Protein AF-A0A4Y8VQB9-F1 (afdb_monomer)

Mean predicted aligned error: 9.26 Å

Radius of gyration: 19.06 Å; Cα contacts (8 Å, |Δi|>4): 195; chains: 1; bounding box: 45×34×72 Å

Organism: NCBI:txid2518605

Sequence (226 aa):
MQDNNTNGYMMPNLVNKKLQKEVLPAREFTLSEMLSKFTPEEALKIAYLPIVLTQAAFRFATAVANECAQRQLDYKKPVREIRAHTKEYIRNIIGGDKADLINSLESQVCAFLGKAGNDVQTLYFCINTELKKEYPYLKEYNLLTNIYICQALCTYVREKEMHYDQLIRMRLSAPYHSTVNKDALAVCKALQEIAGNYKISIHTRIINTAVKVIGIKIDNMNFNCD

Solvent-accessible surface area (backbone atoms only — not comparable to full-atom values): 13036 Å² total; per-residue (Å²): 137,83,86,83,83,79,80,77,82,76,77,44,72,92,76,85,87,88,85,90,71,100,60,78,77,56,58,87,73,54,71,68,62,48,56,74,71,32,56,70,68,55,50,47,48,67,65,47,47,54,53,45,50,46,53,52,20,43,52,31,47,50,48,39,37,48,51,37,58,75,71,65,48,97,46,67,66,39,37,48,47,35,58,49,26,61,53,46,44,52,28,56,57,60,64,44,94,53,65,69,62,52,53,52,50,50,50,51,30,50,53,46,48,66,76,35,40,70,42,52,50,46,36,44,52,49,48,39,50,53,47,45,69,78,44,70,86,64,85,59,54,68,55,50,30,30,43,51,50,22,46,45,42,46,51,49,39,51,54,49,47,53,50,48,24,51,52,48,23,66,70,65,73,44,61,48,65,74,77,81,60,64,36,63,50,49,32,49,49,27,43,48,64,72,41,59,87,71,77,76,78,63,79,40,73,66,44,46,48,33,53,47,53,42,49,52,59,52,75,68,53,82,82,79,84,126

Structure (mmCIF, N/CA/C/O backbone):
data_AF-A0A4Y8VQB9-F1
#
_entry.id   AF-A0A4Y8VQB9-F1
#
loop_
_atom_site.group_PDB
_atom_site.id
_atom_site.type_symbol
_atom_site.label_atom_id
_atom_site.label_alt_id
_atom_site.label_comp_id
_atom_site.label_asym_id
_atom_site.label_entity_id
_atom_site.label_seq_id
_atom_site.pdbx_PDB_ins_code
_atom_site.Cartn_x
_atom_site.Cartn_y
_atom_site.Cartn_z
_atom_site.occupancy
_atom_site.B_iso_or_equiv
_atom_site.auth_seq_id
_atom_site.auth_comp_id
_atom_site.auth_asym_id
_atom_site.auth_atom_id
_atom_site.pdbx_PDB_model_num
ATOM 1 N N . MET A 1 1 ? 5.588 6.938 -50.224 1.00 38.62 1 MET A N 1
ATOM 2 C CA . MET A 1 1 ? 6.673 6.822 -49.228 1.00 38.62 1 MET A CA 1
ATOM 3 C C . MET A 1 1 ? 6.025 7.071 -47.881 1.00 38.62 1 MET A C 1
ATOM 5 O O . MET A 1 1 ? 5.599 8.190 -47.642 1.00 38.62 1 MET A O 1
ATOM 9 N N . GLN A 1 2 ? 5.778 5.997 -47.131 1.00 29.53 2 GLN A N 1
ATOM 10 C CA . GLN A 1 2 ? 5.010 6.006 -45.883 1.00 29.53 2 GLN A CA 1
ATOM 11 C C . GLN A 1 2 ? 5.908 6.329 -44.684 1.00 29.53 2 GLN A C 1
ATOM 13 O O . GLN A 1 2 ? 6.988 5.759 -44.557 1.00 29.53 2 GLN A O 1
ATOM 18 N N . ASP A 1 3 ? 5.419 7.279 -43.886 1.00 33.28 3 ASP A N 1
ATOM 19 C CA . ASP A 1 3 ? 5.359 7.363 -42.422 1.00 33.28 3 ASP A CA 1
ATOM 20 C C . ASP A 1 3 ? 6.476 6.752 -41.565 1.00 33.28 3 ASP A C 1
ATOM 22 O O . ASP A 1 3 ? 6.716 5.551 -41.571 1.00 33.28 3 ASP A O 1
ATOM 26 N N . ASN A 1 4 ? 7.040 7.589 -40.686 1.00 30.56 4 ASN A N 1
ATOM 27 C CA . ASN A 1 4 ? 7.443 7.179 -39.339 1.00 30.56 4 ASN A CA 1
ATOM 28 C C . ASN A 1 4 ? 7.336 8.379 -38.391 1.00 30.56 4 ASN A C 1
ATOM 30 O O . ASN A 1 4 ? 8.282 9.136 -38.180 1.00 30.56 4 ASN A O 1
ATOM 34 N N . ASN A 1 5 ? 6.132 8.555 -37.846 1.00 33.12 5 ASN A N 1
ATOM 35 C CA . ASN A 1 5 ? 5.839 9.483 -36.765 1.00 33.12 5 ASN A CA 1
ATOM 36 C C . ASN A 1 5 ? 5.983 8.724 -35.435 1.00 33.12 5 ASN A C 1
ATOM 38 O O . ASN A 1 5 ? 5.018 8.169 -34.911 1.00 33.12 5 ASN A O 1
ATOM 42 N N . THR A 1 6 ? 7.209 8.625 -34.920 1.00 30.83 6 THR A N 1
ATOM 43 C CA . THR A 1 6 ? 7.485 7.984 -33.629 1.00 30.83 6 THR A CA 1
ATOM 44 C C . THR A 1 6 ? 7.174 8.976 -32.509 1.00 30.83 6 THR A C 1
ATOM 46 O O . THR A 1 6 ? 8.050 9.707 -32.048 1.00 30.83 6 THR A O 1
ATOM 49 N N . ASN A 1 7 ? 5.912 9.019 -32.074 1.00 32.19 7 ASN A N 1
ATOM 50 C CA . ASN A 1 7 ? 5.523 9.684 -30.831 1.00 32.19 7 ASN A CA 1
ATOM 51 C C . ASN A 1 7 ? 6.218 8.977 -29.657 1.00 32.19 7 ASN A C 1
ATOM 53 O O . ASN A 1 7 ? 5.793 7.923 -29.189 1.00 32.19 7 ASN A O 1
ATOM 57 N N . GLY A 1 8 ? 7.343 9.546 -29.224 1.00 27.42 8 GLY A N 1
ATOM 58 C CA . GLY A 1 8 ? 8.118 9.074 -28.088 1.00 27.42 8 GLY A CA 1
ATOM 59 C C . GLY A 1 8 ? 7.353 9.279 -26.785 1.00 27.42 8 GLY A C 1
ATOM 60 O O . GLY A 1 8 ? 7.276 10.391 -26.266 1.00 27.42 8 GLY A O 1
ATOM 61 N N . TYR A 1 9 ? 6.829 8.192 -26.227 1.00 28.83 9 TYR A N 1
ATOM 62 C CA . TYR A 1 9 ? 6.376 8.157 -24.843 1.00 28.83 9 TYR A CA 1
ATOM 63 C C . TYR A 1 9 ? 7.602 8.281 -23.926 1.00 28.83 9 TYR A C 1
ATOM 65 O O . TYR A 1 9 ? 8.328 7.317 -23.687 1.00 28.83 9 TYR A O 1
ATOM 73 N N . MET A 1 10 ? 7.868 9.492 -23.431 1.00 25.14 10 MET A N 1
ATOM 74 C CA . MET A 1 10 ? 8.821 9.701 -22.342 1.00 25.14 10 MET A CA 1
ATOM 75 C C . MET A 1 10 ? 8.235 9.135 -21.050 1.00 25.14 10 MET A C 1
ATOM 77 O O . MET A 1 10 ? 7.236 9.653 -20.540 1.00 25.14 10 MET A O 1
ATOM 81 N N . MET A 1 11 ? 8.883 8.101 -20.509 1.00 31.97 11 MET A N 1
ATOM 82 C CA . MET A 1 11 ? 8.610 7.656 -19.150 1.00 31.97 11 MET A CA 1
ATOM 83 C C . MET A 1 11 ? 9.069 8.743 -18.161 1.00 31.97 11 MET A C 1
ATOM 85 O O . MET A 1 11 ? 10.147 9.317 -18.326 1.00 31.97 11 MET A O 1
ATOM 89 N N . PRO A 1 12 ? 8.252 9.063 -17.157 1.00 28.97 12 PRO A N 1
ATOM 90 C CA . PRO A 1 12 ? 8.522 10.115 -16.184 1.00 28.97 12 PRO A CA 1
ATOM 91 C C . PRO A 1 12 ? 9.823 9.900 -15.393 1.00 28.97 12 PRO A C 1
ATOM 93 O O . PRO A 1 12 ? 10.136 8.806 -14.928 1.00 28.97 12 PRO A O 1
ATOM 96 N N . ASN A 1 13 ? 10.585 10.991 -15.268 1.00 33.31 13 ASN A N 1
ATOM 97 C CA . ASN A 1 13 ? 11.901 11.065 -14.635 1.00 33.31 13 ASN A CA 1
ATOM 98 C C . ASN A 1 13 ? 11.872 10.629 -13.159 1.00 33.31 13 ASN A C 1
ATOM 100 O O . ASN A 1 13 ? 11.468 11.396 -12.286 1.00 33.31 13 ASN A O 1
ATOM 104 N N . LEU A 1 14 ? 12.417 9.450 -12.860 1.00 34.03 14 LEU A N 1
ATOM 105 C CA . LEU A 1 14 ? 12.731 9.006 -11.498 1.00 34.03 14 LEU A CA 1
ATOM 106 C C . LEU A 1 14 ? 14.145 9.459 -11.090 1.00 34.03 14 LEU A C 1
ATOM 108 O O . LEU A 1 14 ? 15.028 8.635 -10.876 1.00 34.03 14 LEU A O 1
ATOM 112 N N . VAL A 1 15 ? 14.381 10.771 -10.965 1.00 30.83 15 VAL A N 1
ATOM 113 C CA . VAL A 1 15 ? 15.632 11.303 -10.384 1.00 30.83 15 VAL A CA 1
ATOM 114 C C . VAL A 1 15 ? 15.341 12.486 -9.456 1.00 30.83 15 VAL A C 1
ATOM 116 O O . VAL A 1 15 ? 14.999 13.565 -9.930 1.00 30.83 15 VAL A O 1
ATOM 119 N N . ASN A 1 16 ? 15.571 12.330 -8.139 1.00 34.44 16 ASN A N 1
ATOM 120 C CA . ASN A 1 16 ? 16.514 13.209 -7.421 1.00 34.44 16 ASN A CA 1
ATOM 121 C C . ASN A 1 16 ? 16.825 12.841 -5.948 1.00 34.44 16 ASN A C 1
ATOM 123 O O . ASN A 1 16 ? 15.985 12.889 -5.052 1.00 34.44 16 ASN A O 1
ATOM 127 N N . LYS A 1 17 ? 18.131 12.604 -5.753 1.00 31.91 17 LYS A N 1
ATOM 128 C CA . LYS A 1 17 ? 19.076 13.094 -4.726 1.00 31.91 17 LYS A CA 1
ATOM 129 C C . LYS A 1 17 ? 18.827 12.930 -3.208 1.00 31.91 17 LYS A C 1
ATOM 131 O O . LYS A 1 17 ? 17.940 13.525 -2.604 1.00 31.91 17 LYS A O 1
ATOM 136 N N . LYS A 1 18 ? 19.874 12.320 -2.621 1.00 32.62 18 LYS A N 1
ATOM 137 C CA . LYS A 1 18 ? 20.449 12.415 -1.261 1.00 32.62 18 LYS A CA 1
ATOM 138 C C . LYS A 1 18 ? 19.780 11.603 -0.145 1.00 32.62 18 LYS A C 1
ATOM 140 O O . LYS A 1 18 ? 18.802 12.039 0.449 1.00 32.62 18 LYS A O 1
ATOM 145 N N . LEU A 1 19 ? 20.433 10.491 0.213 1.00 31.97 19 LEU A N 1
ATOM 146 C CA . LEU A 1 19 ? 21.053 10.272 1.532 1.00 31.97 19 LEU A CA 1
ATOM 147 C C . LEU A 1 19 ? 22.067 9.113 1.434 1.00 31.97 19 LEU A C 1
ATOM 149 O O . LEU A 1 19 ? 21.747 8.032 0.950 1.00 31.97 19 LEU A O 1
ATOM 153 N N . GLN A 1 20 ? 23.308 9.397 1.830 1.00 31.83 20 GLN A N 1
ATOM 154 C CA . GLN A 1 20 ? 24.486 8.533 1.729 1.00 31.83 20 GLN A CA 1
ATOM 155 C C . GLN A 1 20 ? 24.556 7.510 2.876 1.00 31.83 20 GLN A C 1
ATOM 157 O O . GLN A 1 20 ? 24.525 7.884 4.046 1.00 31.83 20 GLN A O 1
ATOM 162 N N . LYS A 1 21 ? 24.766 6.243 2.517 1.00 32.38 21 LYS A N 1
ATOM 163 C CA . LYS A 1 21 ? 25.781 5.332 3.078 1.00 32.38 21 LYS A CA 1
ATOM 164 C C . LYS A 1 21 ? 26.359 4.578 1.877 1.00 32.38 21 LYS A C 1
ATOM 166 O O . LYS A 1 21 ? 25.600 4.318 0.949 1.00 32.38 21 LYS A O 1
ATOM 171 N N . GLU A 1 22 ? 27.667 4.328 1.857 1.00 34.75 22 GLU A N 1
ATOM 172 C CA . GLU A 1 22 ? 28.459 3.836 0.712 1.00 34.75 22 GLU A CA 1
ATOM 173 C C . GLU A 1 22 ? 27.941 2.515 0.109 1.00 34.75 22 GLU A C 1
ATOM 175 O O . GLU A 1 22 ? 28.461 1.428 0.338 1.00 34.75 22 GLU A O 1
ATOM 180 N N . VAL A 1 23 ? 26.891 2.622 -0.694 1.00 42.25 23 VAL A N 1
ATOM 181 C CA . VAL A 1 23 ? 26.468 1.646 -1.690 1.00 42.25 23 VAL A CA 1
ATOM 182 C C . VAL A 1 23 ? 26.984 2.210 -3.005 1.00 42.25 23 VAL A C 1
ATOM 184 O O . VAL A 1 23 ? 26.738 3.385 -3.290 1.00 42.25 23 VAL A O 1
ATOM 187 N N . LEU A 1 24 ? 27.733 1.415 -3.777 1.00 41.00 24 LEU A N 1
ATOM 188 C CA . LEU A 1 24 ? 28.134 1.774 -5.143 1.00 41.00 24 LEU A CA 1
ATOM 189 C C . LEU A 1 24 ? 26.946 2.453 -5.846 1.00 41.00 24 LEU A C 1
ATOM 191 O O . LEU A 1 24 ? 25.841 1.903 -5.770 1.00 41.00 24 LEU A O 1
ATOM 195 N N . PRO A 1 25 ? 27.122 3.643 -6.455 1.00 47.31 25 PRO A N 1
ATOM 196 C CA . PRO A 1 25 ? 26.000 4.392 -7.001 1.00 47.31 25 PRO A CA 1
ATOM 197 C C . PRO A 1 25 ? 25.249 3.493 -7.981 1.00 47.31 25 PRO A C 1
ATOM 199 O O . PRO A 1 25 ? 25.851 2.945 -8.907 1.00 47.31 25 PRO A O 1
ATOM 202 N N . ALA A 1 26 ? 23.957 3.277 -7.718 1.00 57.16 26 ALA A N 1
ATOM 203 C CA . ALA A 1 26 ? 23.106 2.489 -8.597 1.00 57.16 26 ALA A CA 1
ATOM 204 C C . ALA A 1 26 ? 23.217 3.073 -10.009 1.00 57.16 26 ALA A C 1
ATOM 206 O O . ALA A 1 26 ? 23.067 4.283 -10.193 1.00 57.16 26 ALA A O 1
ATOM 207 N N . ARG A 1 27 ? 23.539 2.225 -10.988 1.00 62.09 27 ARG A N 1
ATOM 208 C CA . ARG A 1 27 ? 23.644 2.657 -12.378 1.00 62.09 27 ARG A CA 1
ATOM 209 C C . ARG A 1 27 ? 22.240 2.944 -12.898 1.00 62.09 27 ARG A C 1
ATOM 211 O O . ARG A 1 27 ? 21.340 2.118 -12.750 1.00 62.09 27 ARG A O 1
ATOM 218 N N . GLU A 1 28 ? 22.067 4.113 -13.499 1.00 60.28 28 GLU A N 1
ATOM 219 C CA . GLU A 1 28 ? 20.874 4.423 -14.279 1.00 60.28 28 GLU A CA 1
ATOM 220 C C . GLU A 1 28 ? 20.931 3.641 -15.595 1.00 60.28 28 GLU A C 1
ATOM 222 O O . GLU A 1 28 ? 21.982 3.577 -16.240 1.00 60.28 28 GLU A O 1
ATOM 227 N N . PHE A 1 29 ? 19.813 3.024 -15.974 1.00 62.75 29 PHE A N 1
ATOM 228 C CA . PHE A 1 29 ? 19.687 2.291 -17.229 1.00 62.75 29 PHE A CA 1
ATOM 229 C C . PHE A 1 29 ? 18.663 2.974 -18.118 1.00 62.75 29 PHE A C 1
ATOM 231 O O . PHE A 1 29 ? 17.574 3.342 -17.679 1.00 62.75 29 PHE A O 1
ATOM 238 N N . THR A 1 30 ? 19.014 3.120 -19.386 1.00 62.53 30 THR A N 1
ATOM 239 C CA . THR A 1 30 ? 18.094 3.576 -20.420 1.00 62.53 30 THR A CA 1
ATOM 240 C C . THR A 1 30 ? 17.051 2.499 -20.725 1.00 62.53 30 THR A C 1
ATOM 242 O O . THR A 1 30 ? 17.290 1.301 -20.551 1.00 62.53 30 THR A O 1
ATOM 245 N N . LEU A 1 31 ? 15.895 2.911 -21.256 1.00 56.81 31 LEU A N 1
ATOM 246 C CA . LEU A 1 31 ? 14.867 1.979 -21.735 1.00 56.81 31 LEU A CA 1
ATOM 247 C C . LEU A 1 31 ? 15.433 1.000 -22.779 1.00 56.81 31 LEU A C 1
ATOM 249 O O . LEU A 1 31 ? 15.090 -0.175 -22.761 1.00 56.81 31 LEU A O 1
ATOM 253 N N . SER A 1 32 ? 16.344 1.463 -23.640 1.00 59.75 32 SER A N 1
ATOM 254 C CA . SER A 1 32 ? 17.030 0.624 -24.632 1.00 59.75 32 SER A CA 1
ATOM 255 C C . SER A 1 32 ? 17.881 -0.473 -23.977 1.00 59.75 32 SER A C 1
ATOM 257 O O . SER A 1 32 ? 17.802 -1.639 -24.361 1.00 59.75 32 SER A O 1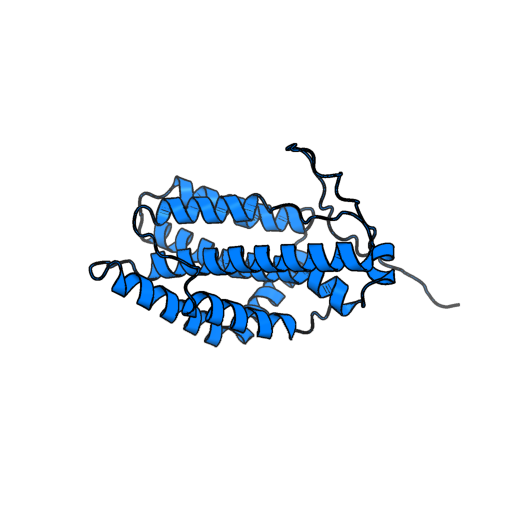
ATOM 259 N N . GLU A 1 33 ? 18.637 -0.139 -22.926 1.00 68.06 33 GLU A N 1
ATOM 260 C CA . GLU A 1 33 ? 19.421 -1.124 -22.170 1.00 68.06 33 GLU A CA 1
ATOM 261 C C . GLU A 1 33 ? 18.518 -2.143 -21.464 1.00 68.06 33 GLU A C 1
ATOM 263 O O . GLU A 1 33 ? 18.811 -3.339 -21.506 1.00 68.06 33 GLU A O 1
ATOM 268 N N . MET A 1 34 ? 17.393 -1.707 -20.887 1.00 68.88 34 MET A N 1
ATOM 269 C CA . MET A 1 34 ? 16.413 -2.627 -20.301 1.00 68.88 34 MET A CA 1
ATOM 270 C C . MET A 1 34 ? 15.783 -3.538 -21.362 1.00 68.88 34 MET A C 1
ATOM 272 O O . MET A 1 34 ? 15.814 -4.756 -21.210 1.00 68.88 34 MET A O 1
ATOM 276 N N . LEU A 1 35 ? 15.285 -2.989 -22.470 1.00 68.50 35 LEU A N 1
ATOM 277 C CA . LEU A 1 35 ? 14.661 -3.765 -23.549 1.00 68.50 35 LEU A CA 1
ATOM 278 C C . LEU A 1 35 ? 15.643 -4.708 -24.262 1.00 68.50 35 LEU A C 1
ATOM 280 O O . LEU A 1 35 ? 15.226 -5.705 -24.842 1.00 68.50 35 LEU A O 1
ATOM 284 N N . SER A 1 36 ? 16.953 -4.454 -24.183 1.00 77.75 36 SER A N 1
ATOM 285 C CA . SER A 1 36 ? 17.970 -5.379 -24.702 1.00 77.75 36 SER A CA 1
ATOM 286 C C . SER A 1 36 ? 18.160 -6.644 -23.845 1.00 77.75 36 SER A C 1
ATOM 288 O O . SER A 1 36 ? 18.813 -7.594 -24.281 1.00 77.75 36 SER A O 1
ATOM 290 N N . LYS A 1 37 ? 17.627 -6.665 -22.613 1.00 80.75 37 LYS A N 1
ATOM 291 C CA . LYS A 1 37 ? 17.843 -7.729 -21.605 1.00 80.75 37 LYS A CA 1
ATOM 292 C C . LYS A 1 37 ? 16.553 -8.253 -20.965 1.00 80.75 37 LYS A C 1
ATOM 294 O O . LYS A 1 37 ? 16.579 -9.255 -20.243 1.00 80.75 37 LYS A O 1
ATOM 299 N N . PHE A 1 38 ? 15.436 -7.596 -21.237 1.00 80.31 38 PHE A N 1
ATOM 300 C CA . PHE A 1 38 ? 14.103 -7.944 -20.774 1.00 80.31 38 PHE A CA 1
ATOM 301 C C . PHE A 1 38 ? 13.155 -7.982 -21.962 1.00 80.31 38 PHE A C 1
ATOM 303 O O . PHE A 1 38 ? 13.263 -7.169 -22.878 1.00 80.31 38 PHE A O 1
ATOM 310 N N . THR A 1 39 ? 12.203 -8.909 -21.931 1.00 81.94 39 THR A N 1
ATOM 311 C CA . THR A 1 39 ? 11.082 -8.841 -22.871 1.00 81.94 39 THR A CA 1
ATOM 312 C C . THR A 1 39 ? 10.266 -7.567 -22.606 1.00 81.94 39 THR A C 1
ATOM 314 O O . THR A 1 39 ? 10.258 -7.076 -21.471 1.00 81.94 39 THR A O 1
ATOM 317 N N . PRO A 1 40 ? 9.550 -7.025 -23.609 1.00 72.94 40 PRO A N 1
ATOM 318 C CA . PRO A 1 40 ? 8.670 -5.877 -23.396 1.00 72.94 40 PRO A CA 1
ATOM 319 C C . PRO A 1 40 ? 7.680 -6.097 -22.245 1.00 72.94 40 PRO A C 1
ATOM 321 O O . PRO A 1 40 ? 7.486 -5.209 -21.422 1.00 72.94 40 PRO A O 1
ATOM 324 N N . GLU A 1 41 ? 7.124 -7.304 -22.127 1.00 77.38 41 GLU A N 1
ATOM 325 C CA . GLU A 1 41 ? 6.207 -7.670 -21.046 1.00 77.38 41 GLU A CA 1
ATOM 326 C C . GLU A 1 41 ? 6.874 -7.612 -19.660 1.00 77.38 41 GLU A C 1
ATOM 328 O O . GLU A 1 41 ? 6.316 -7.046 -18.721 1.00 77.38 41 GLU A O 1
ATOM 333 N N . GLU A 1 42 ? 8.085 -8.158 -19.515 1.00 79.06 42 GLU A N 1
ATOM 334 C CA . GLU A 1 42 ? 8.834 -8.095 -18.254 1.00 79.06 42 GLU A CA 1
ATOM 335 C C . GLU A 1 42 ? 9.199 -6.655 -17.884 1.00 79.06 42 GLU A C 1
ATOM 337 O O . GLU A 1 42 ? 9.049 -6.266 -16.727 1.00 79.06 42 GLU A O 1
ATOM 342 N N . ALA A 1 43 ? 9.649 -5.857 -18.856 1.00 75.06 43 ALA A N 1
ATOM 343 C CA . ALA A 1 43 ? 9.986 -4.454 -18.640 1.00 75.06 43 ALA A CA 1
ATOM 344 C C . ALA A 1 43 ? 8.759 -3.647 -18.187 1.00 75.06 43 ALA A C 1
ATOM 346 O O . ALA A 1 43 ? 8.852 -2.861 -17.242 1.00 75.06 43 ALA A O 1
ATOM 347 N N . LEU A 1 44 ? 7.595 -3.894 -18.800 1.00 73.69 44 LEU A N 1
ATOM 348 C CA . LEU A 1 44 ? 6.329 -3.293 -18.389 1.00 73.69 44 LEU A CA 1
ATOM 349 C C . LEU A 1 44 ? 5.948 -3.703 -16.965 1.00 73.69 44 LEU A C 1
ATOM 351 O O . LEU A 1 44 ? 5.619 -2.836 -16.162 1.00 73.69 44 LEU A O 1
ATOM 355 N N . LYS A 1 45 ? 6.045 -4.989 -16.605 1.00 77.62 45 LYS A N 1
ATOM 356 C CA . LYS A 1 45 ? 5.761 -5.440 -15.231 1.00 77.62 45 LYS A CA 1
ATOM 357 C C . LYS A 1 45 ? 6.701 -4.782 -14.219 1.00 77.62 45 LYS A C 1
ATOM 359 O O . LYS A 1 45 ? 6.240 -4.279 -13.202 1.00 77.62 45 LYS A O 1
ATOM 364 N N . ILE A 1 46 ? 7.998 -4.709 -14.507 1.00 78.00 46 ILE A N 1
ATOM 365 C CA . ILE A 1 46 ? 8.974 -4.055 -13.622 1.00 78.00 46 ILE A CA 1
ATOM 366 C C . ILE A 1 46 ? 8.612 -2.580 -13.381 1.00 78.00 46 ILE A C 1
ATOM 368 O O . ILE A 1 46 ? 8.706 -2.109 -12.249 1.00 78.00 46 ILE A O 1
ATOM 372 N N . ALA A 1 47 ? 8.176 -1.863 -14.420 1.00 76.12 47 ALA A N 1
ATOM 373 C CA . ALA A 1 47 ? 7.862 -0.439 -14.329 1.00 76.12 47 ALA A CA 1
ATOM 374 C C . ALA A 1 47 ? 6.475 -0.153 -13.724 1.00 76.12 47 ALA A C 1
ATOM 376 O O . ALA A 1 47 ? 6.344 0.699 -12.849 1.00 76.12 47 ALA A O 1
ATOM 377 N N . TYR A 1 48 ? 5.434 -0.850 -14.182 1.00 76.75 48 TYR A N 1
ATOM 378 C CA . TYR A 1 48 ? 4.039 -0.493 -13.910 1.00 76.75 48 TYR A CA 1
ATOM 379 C C . TYR A 1 48 ? 3.435 -1.208 -12.704 1.00 76.75 48 TYR A C 1
ATOM 381 O O . TYR A 1 48 ? 2.579 -0.638 -12.023 1.00 76.75 48 TYR A O 1
ATOM 389 N N . LEU A 1 49 ? 3.876 -2.431 -12.396 1.00 79.94 49 LEU A N 1
ATOM 390 C CA . LEU A 1 49 ? 3.285 -3.221 -11.315 1.00 79.94 49 LEU A CA 1
ATOM 391 C C . LEU A 1 49 ? 3.369 -2.540 -9.949 1.00 79.94 49 LEU A C 1
ATOM 393 O O . LEU A 1 49 ? 2.338 -2.460 -9.271 1.00 79.94 49 LEU A O 1
ATOM 397 N N . PRO A 1 50 ? 4.544 -2.013 -9.538 1.00 85.31 50 PRO A N 1
ATOM 398 C CA . PRO A 1 50 ? 4.668 -1.312 -8.265 1.00 85.31 50 PRO A CA 1
ATOM 399 C C . PRO A 1 50 ? 3.740 -0.096 -8.189 1.00 85.31 50 PRO A C 1
ATOM 401 O O . PRO A 1 50 ? 3.177 0.183 -7.129 1.00 85.31 50 PRO A O 1
ATOM 404 N N . ILE A 1 51 ? 3.521 0.587 -9.317 1.00 86.31 51 ILE A N 1
ATOM 405 C CA . ILE A 1 51 ? 2.690 1.792 -9.401 1.00 86.31 51 ILE A CA 1
ATOM 406 C C . ILE A 1 51 ? 1.221 1.444 -9.157 1.00 86.31 51 ILE A C 1
ATOM 408 O O . ILE A 1 51 ? 0.584 2.018 -8.271 1.00 86.31 51 ILE A O 1
ATOM 412 N N . VAL A 1 52 ? 0.694 0.470 -9.905 1.00 85.25 52 VAL A N 1
ATOM 413 C CA . VAL A 1 52 ? -0.708 0.036 -9.800 1.00 85.25 52 VAL A CA 1
ATOM 414 C C . VAL A 1 52 ? -1.005 -0.508 -8.404 1.00 85.25 52 VAL A C 1
ATOM 416 O O . VAL A 1 52 ? -2.013 -0.145 -7.796 1.00 85.25 52 VAL A O 1
ATOM 419 N N . LEU A 1 53 ? -0.110 -1.335 -7.860 1.00 87.31 53 LEU A N 1
ATOM 420 C CA . LEU A 1 53 ? -0.258 -1.895 -6.519 1.00 87.31 53 LEU A CA 1
ATOM 421 C C . LEU A 1 53 ? -0.220 -0.831 -5.421 1.00 87.31 53 LEU A C 1
ATOM 423 O O . LEU A 1 53 ? -1.044 -0.871 -4.507 1.00 87.31 53 LEU A O 1
ATOM 427 N N . THR A 1 54 ? 0.707 0.125 -5.506 1.00 92.06 54 THR A N 1
ATOM 428 C CA . THR A 1 54 ? 0.789 1.209 -4.517 1.00 92.06 54 THR A CA 1
ATOM 429 C C . THR A 1 54 ? -0.458 2.084 -4.568 1.00 92.06 54 THR A C 1
ATOM 431 O O . THR A 1 54 ? -1.020 2.412 -3.525 1.00 92.06 54 THR A O 1
ATOM 434 N N . GLN A 1 55 ? -0.954 2.405 -5.765 1.00 90.50 55 GLN A N 1
ATOM 435 C CA . GLN A 1 55 ? -2.209 3.142 -5.917 1.00 90.50 55 GLN A CA 1
ATOM 436 C C . GLN A 1 55 ? -3.406 2.385 -5.348 1.00 90.50 55 GLN A C 1
ATOM 438 O O . GLN A 1 55 ? -4.241 2.960 -4.647 1.00 90.50 55 GLN A O 1
ATOM 443 N N . ALA A 1 56 ? -3.474 1.076 -5.578 1.00 90.56 56 ALA A N 1
ATOM 444 C CA . ALA A 1 56 ? -4.513 0.262 -4.976 1.00 90.56 56 ALA A CA 1
ATOM 445 C C . ALA A 1 56 ? -4.418 0.239 -3.442 1.00 90.56 56 ALA A C 1
ATOM 447 O O . ALA A 1 56 ? -5.441 0.367 -2.770 1.00 90.56 56 ALA A O 1
ATOM 448 N N . ALA A 1 57 ? -3.208 0.154 -2.880 1.00 94.38 57 ALA A N 1
ATOM 449 C CA . ALA A 1 57 ? -2.982 0.276 -1.441 1.00 94.38 57 ALA A CA 1
ATOM 450 C C . ALA A 1 57 ? -3.474 1.635 -0.909 1.00 94.38 57 ALA A C 1
ATOM 452 O O . ALA A 1 57 ? -4.179 1.702 0.101 1.00 94.38 57 ALA A O 1
ATOM 453 N N . PHE A 1 58 ? -3.192 2.719 -1.631 1.00 96.06 58 PHE A N 1
ATOM 454 C CA . PHE A 1 58 ? -3.611 4.070 -1.266 1.00 96.06 58 PHE A CA 1
ATOM 455 C C . PHE A 1 58 ? -5.120 4.276 -1.257 1.00 96.06 58 PHE A C 1
ATOM 457 O O . PHE A 1 58 ? -5.598 5.124 -0.507 1.00 96.06 58 PHE A O 1
ATOM 464 N N . ARG A 1 59 ? -5.904 3.472 -1.980 1.00 94.50 59 ARG A N 1
ATOM 465 C CA . ARG A 1 59 ? -7.367 3.517 -1.843 1.00 94.50 59 ARG A CA 1
ATOM 466 C C . ARG A 1 59 ? -7.832 3.132 -0.440 1.00 94.50 59 ARG A C 1
ATOM 468 O O . ARG A 1 59 ? -8.758 3.758 0.073 1.00 94.50 59 ARG A O 1
ATOM 475 N N . PHE A 1 60 ? -7.148 2.200 0.225 1.00 96.75 60 PHE A N 1
ATOM 476 C CA . PHE A 1 60 ? -7.415 1.880 1.631 1.00 96.75 60 PHE A CA 1
ATOM 477 C C . PHE A 1 60 ? -6.971 3.012 2.560 1.00 96.75 60 PHE A C 1
ATOM 479 O O . PHE A 1 60 ? -7.705 3.365 3.481 1.00 96.75 60 PHE A O 1
ATOM 486 N N . ALA A 1 61 ? -5.825 3.644 2.289 1.00 97.88 61 ALA A N 1
ATOM 487 C CA . ALA A 1 61 ? -5.380 4.814 3.048 1.00 97.88 61 ALA A CA 1
ATOM 488 C C . ALA A 1 61 ? -6.372 5.988 2.935 1.00 97.88 61 ALA A C 1
ATOM 490 O O . ALA A 1 61 ? -6.728 6.613 3.935 1.00 97.88 61 ALA A O 1
ATOM 491 N N . THR A 1 62 ? -6.876 6.259 1.731 1.00 96.94 62 THR A N 1
ATOM 492 C CA . THR A 1 62 ? -7.889 7.291 1.486 1.00 96.94 62 THR A CA 1
ATOM 493 C C . THR A 1 62 ? -9.220 6.934 2.146 1.00 96.94 62 THR A C 1
ATOM 495 O O . THR A 1 62 ? -9.864 7.820 2.707 1.00 96.94 62 THR A O 1
ATOM 498 N N . ALA A 1 63 ? -9.620 5.656 2.158 1.00 96.69 63 ALA A N 1
ATOM 499 C CA . ALA A 1 63 ? -10.799 5.205 2.899 1.00 96.69 63 ALA A CA 1
ATOM 500 C C . ALA A 1 63 ? -10.666 5.486 4.406 1.00 96.69 63 ALA A C 1
ATOM 502 O O . ALA A 1 63 ? -11.585 6.048 4.998 1.00 96.69 63 ALA A O 1
ATOM 503 N N . VAL A 1 64 ? -9.503 5.201 5.003 1.00 98.00 64 VAL A N 1
ATOM 504 C CA . VAL A 1 64 ? -9.190 5.537 6.406 1.00 98.00 64 VAL A CA 1
ATOM 505 C C . VAL A 1 64 ? -9.280 7.044 6.638 1.00 98.00 64 VAL A C 1
ATOM 507 O O . VAL A 1 64 ? -9.965 7.492 7.555 1.00 98.00 64 VAL A O 1
ATOM 510 N N . ALA A 1 65 ? -8.645 7.846 5.780 1.00 97.62 65 ALA A N 1
ATOM 511 C CA . ALA A 1 65 ? -8.666 9.301 5.895 1.00 97.62 65 ALA A CA 1
ATOM 512 C C . ALA A 1 65 ? -10.092 9.878 5.808 1.00 97.62 65 ALA A C 1
ATOM 514 O O . ALA A 1 65 ? -10.431 10.823 6.525 1.00 97.62 65 ALA A O 1
ATOM 515 N N . ASN A 1 66 ? -10.930 9.308 4.940 1.00 97.12 66 ASN A N 1
ATOM 516 C CA . ASN A 1 66 ? -12.331 9.690 4.796 1.00 97.12 66 ASN A CA 1
ATOM 517 C C . ASN A 1 66 ? -13.161 9.278 6.010 1.00 97.12 66 ASN A C 1
ATOM 519 O O . ASN A 1 66 ? -13.927 10.100 6.505 1.00 97.12 66 ASN A O 1
ATOM 523 N N . GLU A 1 67 ? -12.975 8.062 6.526 1.00 96.44 67 GLU A N 1
ATOM 524 C CA . GLU A 1 67 ? -13.663 7.593 7.728 1.00 96.44 67 GLU A CA 1
ATOM 525 C C . GLU A 1 67 ? -13.309 8.469 8.944 1.00 96.44 67 GLU A C 1
ATOM 527 O O . GLU A 1 67 ? -14.208 8.930 9.650 1.00 96.44 67 GLU A O 1
ATOM 532 N N . CYS A 1 68 ? -12.024 8.792 9.149 1.00 96.12 68 CYS A N 1
ATOM 533 C CA . CYS A 1 68 ? -11.590 9.706 10.209 1.00 96.12 68 CYS A CA 1
ATOM 534 C C . CYS A 1 68 ? -12.250 11.087 10.087 1.00 96.12 68 CYS A C 1
ATOM 536 O O . CYS A 1 68 ? -12.687 11.646 11.092 1.00 96.12 68 CYS A O 1
ATOM 538 N N . ALA A 1 69 ? -12.337 11.637 8.872 1.00 94.88 69 ALA A N 1
ATOM 539 C CA . ALA A 1 69 ? -12.952 12.941 8.635 1.00 94.88 69 ALA A CA 1
ATOM 540 C C . ALA A 1 69 ? -14.473 12.920 8.865 1.00 94.88 69 ALA A C 1
ATOM 542 O O . ALA A 1 69 ? -15.001 13.807 9.532 1.00 94.88 69 ALA A O 1
ATOM 543 N N . GLN A 1 70 ? -15.169 11.900 8.355 1.00 95.00 70 GLN A N 1
ATOM 544 C CA . GLN A 1 70 ? -16.620 11.741 8.499 1.00 95.00 70 GLN A CA 1
ATOM 545 C C . GLN A 1 70 ? -17.034 11.565 9.961 1.00 95.00 70 GLN A C 1
ATOM 547 O O . GLN A 1 70 ? -18.012 12.160 10.404 1.00 95.00 70 GLN A O 1
ATOM 552 N N . ARG A 1 71 ? -16.261 10.786 10.723 1.00 94.25 71 ARG A N 1
ATOM 553 C CA . ARG A 1 71 ? -16.489 10.539 12.153 1.00 94.25 71 ARG A CA 1
ATOM 554 C C . ARG A 1 71 ? -15.899 11.625 13.060 1.00 94.25 71 ARG A C 1
ATOM 556 O O . ARG A 1 71 ? -16.011 11.503 14.274 1.00 94.25 71 ARG A O 1
ATOM 563 N N . GLN A 1 72 ? -15.274 12.658 12.488 1.00 92.44 72 GLN A N 1
ATOM 564 C CA . GLN A 1 72 ? -14.617 13.759 13.206 1.00 92.44 72 GLN A CA 1
ATOM 565 C C . GLN A 1 72 ? -13.593 13.289 14.256 1.00 92.44 72 GLN A C 1
ATOM 567 O O . GLN A 1 72 ? -13.469 13.876 15.329 1.00 92.44 72 GLN A O 1
ATOM 572 N N . LEU A 1 73 ? -12.844 12.228 13.944 1.00 92.06 73 LEU A N 1
ATOM 573 C CA . LEU A 1 73 ? -11.788 11.722 14.819 1.00 92.06 73 LEU A CA 1
ATOM 574 C C . LEU A 1 73 ? -10.621 12.719 14.883 1.00 92.06 73 LEU A C 1
ATOM 576 O O . LEU A 1 73 ? -10.321 13.406 13.900 1.00 92.06 73 LEU A O 1
ATOM 580 N N . ASP A 1 74 ? -9.915 12.763 16.014 1.00 93.69 74 ASP A N 1
ATOM 581 C CA . ASP A 1 74 ? -8.814 13.707 16.245 1.00 93.69 74 ASP A CA 1
ATOM 582 C C . ASP A 1 74 ? -7.490 13.274 15.581 1.00 93.69 74 ASP A C 1
ATOM 584 O O . ASP A 1 74 ? -6.443 13.137 16.205 1.00 93.69 74 ASP A O 1
ATOM 588 N N . TYR A 1 75 ? -7.539 13.047 14.266 1.00 95.94 75 TYR A N 1
ATOM 589 C CA . TYR A 1 75 ? -6.397 12.643 13.437 1.00 95.94 75 TYR A CA 1
ATOM 590 C C . TYR A 1 75 ? -6.155 13.618 12.281 1.00 95.94 75 TYR A C 1
ATOM 592 O O . TYR A 1 75 ? -5.697 13.238 11.203 1.00 95.94 75 TYR A O 1
ATOM 600 N N . LYS A 1 76 ? -6.447 14.910 12.487 1.00 94.75 76 LYS A N 1
ATOM 601 C CA . LYS A 1 76 ? -6.379 15.942 11.433 1.00 94.75 76 LYS A CA 1
ATOM 602 C C . LYS A 1 76 ? -5.025 15.984 10.725 1.00 94.75 76 LYS A C 1
ATO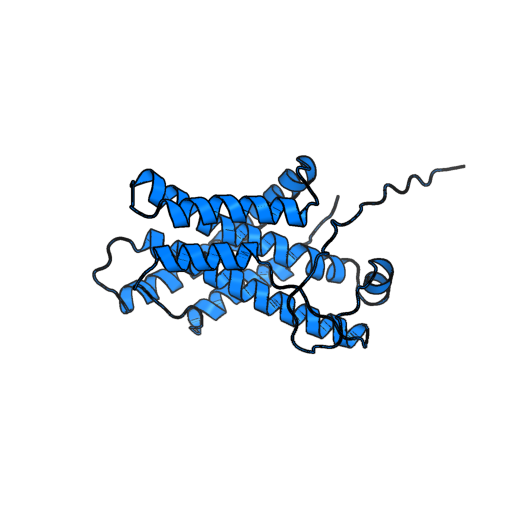M 604 O O . LYS A 1 76 ? -4.986 16.152 9.509 1.00 94.75 76 LYS A O 1
ATOM 609 N N . LYS A 1 77 ? -3.923 15.850 11.472 1.00 96.81 77 LYS A N 1
ATOM 610 C CA . LYS A 1 77 ? -2.570 15.858 10.905 1.00 96.81 77 LYS A CA 1
ATOM 611 C C . LYS A 1 77 ? -2.302 14.594 10.065 1.00 96.81 77 LYS A C 1
ATOM 613 O O . LYS A 1 77 ? -2.093 14.774 8.869 1.00 96.81 77 LYS A O 1
ATOM 6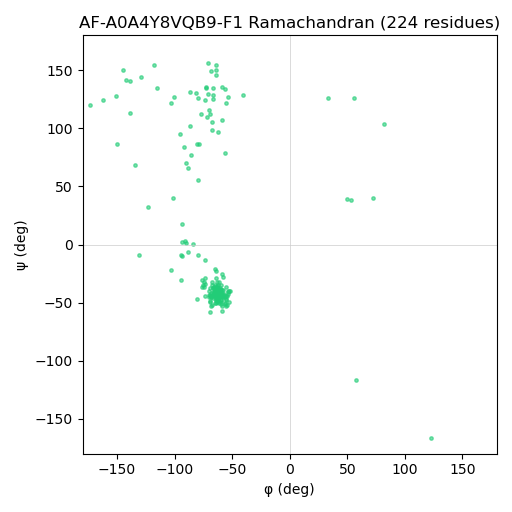18 N N . PRO A 1 78 ? -2.408 13.356 10.593 1.00 97.38 78 PRO A N 1
ATOM 619 C CA . PRO A 1 78 ? -2.271 12.142 9.780 1.00 97.38 78 PRO A CA 1
ATOM 620 C C . PRO A 1 78 ? -3.169 12.111 8.535 1.00 97.38 78 PRO A C 1
ATOM 622 O O . PRO A 1 78 ? -2.726 11.737 7.454 1.00 97.38 78 PRO A O 1
ATOM 625 N N . VAL A 1 79 ? -4.419 12.574 8.648 1.00 97.50 79 VAL A N 1
ATOM 626 C CA . VAL A 1 79 ? -5.359 12.660 7.516 1.00 97.50 79 VAL A CA 1
ATOM 627 C C . VAL A 1 79 ? -4.847 13.596 6.416 1.00 97.50 79 VAL A C 1
ATOM 629 O O . VAL A 1 79 ? -4.978 13.281 5.231 1.00 97.50 79 VAL A O 1
ATOM 632 N N . ARG A 1 80 ? -4.260 14.744 6.780 1.00 97.19 80 ARG A N 1
ATOM 633 C CA . ARG A 1 80 ? -3.653 15.677 5.814 1.00 97.19 80 ARG A CA 1
ATOM 634 C C . ARG A 1 80 ? -2.431 15.066 5.138 1.00 97.19 80 ARG A C 1
ATOM 636 O O . ARG A 1 80 ? -2.328 15.178 3.922 1.00 97.19 80 ARG A O 1
ATOM 643 N N . GLU A 1 81 ? -1.570 14.395 5.900 1.00 97.81 81 GLU A N 1
ATOM 644 C CA . GLU A 1 81 ? -0.382 13.704 5.379 1.00 97.81 81 GLU A CA 1
ATOM 645 C C . GLU A 1 81 ? -0.769 12.629 4.356 1.00 97.81 81 GLU A C 1
ATOM 647 O O . GLU A 1 81 ? -0.249 12.625 3.242 1.00 97.81 81 GLU A O 1
ATOM 652 N N . ILE A 1 82 ? -1.753 11.778 4.676 1.00 98.00 82 ILE A N 1
ATOM 653 C CA . ILE A 1 82 ? -2.252 10.750 3.749 1.00 98.00 82 ILE A CA 1
ATOM 654 C C . ILE A 1 82 ? -2.720 11.397 2.441 1.00 98.00 82 ILE A C 1
ATOM 656 O O . ILE A 1 82 ? -2.299 10.992 1.360 1.00 98.00 82 ILE A O 1
ATOM 660 N N . ARG A 1 83 ? -3.564 12.431 2.512 1.00 96.94 83 ARG A N 1
ATOM 661 C CA . ARG A 1 83 ? -4.102 13.098 1.313 1.00 96.94 83 ARG A CA 1
ATOM 662 C C . ARG A 1 83 ? -3.024 13.804 0.488 1.00 96.94 83 ARG A C 1
ATOM 664 O O . ARG A 1 83 ? -3.100 13.794 -0.737 1.00 96.94 83 ARG A O 1
ATOM 671 N N . ALA A 1 84 ? -2.045 14.421 1.143 1.00 96.44 84 ALA A N 1
ATOM 672 C CA . ALA A 1 84 ? -0.950 15.103 0.466 1.00 96.44 84 ALA A CA 1
ATOM 673 C C . ALA A 1 84 ? -0.047 14.103 -0.266 1.00 96.44 84 ALA A C 1
ATOM 675 O O . ALA A 1 84 ? 0.154 14.233 -1.470 1.00 96.44 84 ALA A O 1
ATOM 676 N N . HIS A 1 85 ? 0.425 13.068 0.429 1.00 96.69 85 HIS A N 1
ATOM 677 C CA . HIS A 1 85 ? 1.385 12.116 -0.125 1.00 96.69 85 HIS A CA 1
ATOM 678 C C . HIS A 1 85 ? 0.777 11.160 -1.153 1.00 96.69 85 HIS A C 1
ATOM 680 O O . HIS A 1 85 ? 1.429 10.843 -2.143 1.00 96.69 85 HIS A O 1
ATOM 686 N N . THR A 1 86 ? -0.485 10.750 -1.000 1.00 94.12 86 THR A N 1
ATOM 687 C CA . THR A 1 86 ? -1.170 9.959 -2.044 1.00 94.12 86 THR A CA 1
ATOM 688 C C . THR A 1 86 ? -1.271 10.724 -3.366 1.00 94.12 86 THR A C 1
ATOM 690 O O . THR A 1 86 ? -1.043 10.149 -4.429 1.00 94.12 86 THR A O 1
ATOM 693 N N . LYS A 1 87 ? -1.545 12.034 -3.306 1.00 90.94 87 LYS A N 1
ATOM 694 C CA . LYS A 1 87 ? -1.574 12.919 -4.476 1.00 90.94 87 LYS A CA 1
ATOM 695 C C . LYS A 1 87 ? -0.177 13.166 -5.050 1.00 90.94 87 LYS A C 1
ATOM 697 O O . LYS A 1 87 ? 0.005 13.118 -6.265 1.00 90.94 87 LYS A O 1
ATOM 702 N N . GLU A 1 88 ? 0.796 13.436 -4.186 1.00 91.31 88 GLU A N 1
ATOM 703 C CA . GLU A 1 88 ? 2.162 13.756 -4.604 1.00 91.31 88 GLU A CA 1
ATOM 704 C C . GLU A 1 88 ? 2.864 12.555 -5.243 1.00 91.31 88 GLU A C 1
ATOM 706 O O . GLU A 1 88 ? 3.547 12.709 -6.250 1.00 91.31 88 GLU A O 1
ATOM 711 N N . TYR A 1 89 ? 2.585 11.341 -4.762 1.00 90.19 89 TYR A N 1
ATOM 712 C CA . TYR A 1 89 ? 3.047 10.102 -5.382 1.00 90.19 89 TYR A CA 1
ATOM 713 C C . TYR A 1 89 ? 2.685 10.024 -6.870 1.00 90.19 89 TYR A C 1
ATOM 715 O O . TYR A 1 89 ? 3.547 9.745 -7.700 1.00 90.19 89 TYR A O 1
ATOM 723 N N . ILE A 1 90 ? 1.421 10.293 -7.222 1.00 82.19 90 ILE A N 1
ATOM 724 C CA . ILE A 1 90 ? 0.953 10.236 -8.616 1.00 82.19 90 ILE A CA 1
ATOM 725 C C . ILE A 1 90 ? 1.663 11.297 -9.454 1.00 82.19 90 ILE A C 1
ATOM 727 O O . ILE A 1 90 ? 2.123 11.010 -10.556 1.00 82.19 90 ILE A O 1
ATOM 731 N N . ARG A 1 91 ? 1.792 12.517 -8.924 1.00 82.44 91 ARG A N 1
ATOM 732 C CA . ARG A 1 91 ? 2.463 13.628 -9.611 1.00 82.44 91 ARG A CA 1
ATOM 733 C C . ARG A 1 91 ? 3.931 13.344 -9.880 1.00 82.44 91 ARG A C 1
ATOM 735 O O . ARG A 1 91 ? 4.387 13.551 -11.004 1.00 82.44 91 ARG A O 1
ATOM 742 N N . ASN A 1 92 ? 4.640 12.839 -8.873 1.00 84.25 92 ASN A N 1
ATOM 743 C CA . ASN A 1 92 ? 6.039 12.441 -8.976 1.00 84.25 92 ASN A CA 1
ATOM 744 C C . ASN A 1 92 ? 6.213 11.326 -10.001 1.00 84.25 92 ASN A C 1
ATOM 746 O O . ASN A 1 92 ? 7.142 11.363 -10.804 1.00 84.25 92 ASN A O 1
ATOM 750 N N . ILE A 1 93 ? 5.290 10.365 -10.007 1.00 78.75 93 ILE A N 1
ATOM 751 C CA . ILE A 1 93 ? 5.343 9.248 -10.937 1.00 78.75 93 ILE A CA 1
ATOM 752 C C . ILE A 1 93 ? 4.955 9.640 -12.339 1.00 78.75 93 ILE A C 1
ATOM 754 O O . ILE A 1 93 ? 5.507 9.037 -13.221 1.00 78.75 93 ILE A O 1
ATOM 758 N N . ILE A 1 94 ? 4.054 10.586 -12.591 1.00 71.75 94 ILE A N 1
ATOM 759 C CA . ILE A 1 94 ? 3.614 10.937 -13.957 1.00 71.75 94 ILE A CA 1
ATOM 760 C C . ILE A 1 94 ? 4.424 12.113 -14.540 1.00 71.75 94 ILE A C 1
ATOM 762 O O . ILE A 1 94 ? 4.381 12.395 -15.745 1.00 71.75 94 ILE A O 1
ATOM 766 N N . GLY A 1 95 ? 5.230 12.772 -13.704 1.00 73.69 95 GLY A N 1
ATOM 767 C CA . GLY A 1 95 ? 5.993 13.959 -14.076 1.00 73.69 95 GLY A CA 1
ATOM 768 C C . GLY A 1 95 ? 5.097 15.189 -14.238 1.00 73.69 95 GLY A C 1
ATOM 769 O O . GLY A 1 95 ? 5.273 15.952 -15.187 1.00 73.69 95 GLY A O 1
ATOM 770 N N . GLY A 1 96 ? 4.113 15.352 -13.348 1.00 71.75 96 GLY A N 1
ATOM 771 C CA . GLY A 1 96 ? 3.183 16.485 -13.313 1.00 71.75 96 GLY A CA 1
ATOM 772 C C . GLY A 1 96 ? 1.704 16.096 -13.397 1.00 71.75 96 GLY A C 1
ATOM 773 O O . GLY A 1 96 ? 1.331 14.934 -13.248 1.00 71.75 96 GLY A O 1
ATOM 774 N N . ASP A 1 97 ? 0.852 17.092 -13.648 1.00 69.81 97 ASP A N 1
ATOM 775 C CA . ASP A 1 97 ? -0.607 16.944 -13.724 1.00 69.81 97 ASP A CA 1
ATOM 776 C C . ASP A 1 97 ? -1.047 16.612 -15.171 1.00 69.81 97 ASP A C 1
ATOM 778 O O . ASP A 1 97 ? -1.634 17.436 -15.870 1.00 69.81 97 ASP A O 1
ATOM 782 N N . LYS A 1 98 ? -0.733 15.398 -15.649 1.00 78.69 98 LYS A N 1
ATOM 783 C CA . LYS A 1 98 ? -1.173 14.897 -16.969 1.00 78.69 98 LYS A CA 1
ATOM 784 C C . LYS A 1 98 ? -2.452 14.070 -16.823 1.00 78.69 98 LYS A C 1
ATOM 786 O O . LYS A 1 98 ? -2.389 12.875 -16.534 1.00 78.69 98 LYS A O 1
ATOM 791 N N . ALA A 1 99 ? -3.603 14.712 -17.018 1.00 77.81 99 ALA A N 1
ATOM 792 C CA . ALA A 1 99 ? -4.921 14.129 -16.750 1.00 77.81 99 ALA A CA 1
ATOM 793 C C . ALA A 1 99 ? -5.162 12.775 -17.446 1.00 77.81 99 ALA A C 1
ATOM 795 O O . ALA A 1 99 ? -5.648 11.848 -16.806 1.00 77.81 99 ALA A O 1
ATOM 796 N N . ASP A 1 100 ? -4.761 12.623 -18.710 1.00 77.06 100 ASP A N 1
ATOM 797 C CA . ASP A 1 100 ? -4.996 11.385 -19.470 1.00 77.06 100 ASP A CA 1
ATOM 798 C C . ASP A 1 100 ? -4.236 10.184 -18.891 1.00 77.06 100 ASP A C 1
ATOM 800 O O . ASP A 1 100 ? -4.791 9.094 -18.748 1.00 77.06 100 ASP A O 1
ATOM 804 N N . LEU A 1 101 ? -2.982 10.394 -18.476 1.00 73.75 101 LEU A N 1
ATOM 805 C CA . LEU A 1 101 ? -2.171 9.350 -17.844 1.00 73.75 101 LEU A CA 1
ATOM 806 C C . LEU A 1 101 ? -2.705 8.988 -16.456 1.00 73.75 101 LEU A C 1
ATOM 808 O O . LEU A 1 101 ? -2.715 7.812 -16.096 1.00 73.75 101 LEU A O 1
ATOM 812 N N . ILE A 1 102 ? -3.190 9.978 -15.700 1.00 77.38 102 ILE A N 1
ATOM 813 C CA . ILE A 1 102 ? -3.846 9.750 -14.406 1.00 77.38 102 ILE A CA 1
ATOM 814 C C . ILE A 1 102 ? -5.106 8.901 -14.607 1.00 77.38 102 ILE A C 1
ATOM 816 O O . ILE A 1 102 ? -5.277 7.891 -13.931 1.00 77.38 102 ILE A O 1
ATOM 820 N N . ASN A 1 103 ? -5.959 9.257 -15.568 1.00 81.25 103 ASN A N 1
ATOM 821 C CA . ASN A 1 103 ? -7.200 8.533 -15.849 1.00 81.25 103 ASN A CA 1
ATOM 822 C C . ASN A 1 103 ? -6.945 7.098 -16.334 1.00 81.25 103 ASN A C 1
ATOM 824 O O . ASN A 1 103 ? -7.655 6.170 -15.934 1.00 81.25 103 ASN A O 1
ATOM 828 N N . SER A 1 104 ? -5.919 6.898 -17.166 1.00 81.44 104 SER A N 1
ATOM 829 C CA . SER A 1 104 ? -5.492 5.563 -17.596 1.00 81.44 104 SER A CA 1
ATOM 830 C C . SER A 1 104 ? -5.012 4.724 -16.409 1.00 81.44 104 SER A C 1
ATOM 832 O O . SER A 1 104 ? -5.478 3.598 -16.220 1.00 81.44 104 SER A O 1
ATOM 834 N N . LEU A 1 105 ? -4.163 5.291 -15.543 1.00 81.19 105 LEU A N 1
ATOM 835 C CA . LEU A 1 105 ? -3.697 4.616 -14.332 1.00 81.19 105 LEU A CA 1
ATOM 836 C C . LEU A 1 105 ? -4.862 4.251 -13.404 1.00 81.19 105 LEU A C 1
ATOM 838 O O . LEU A 1 105 ? -4.940 3.121 -12.927 1.00 81.19 105 LEU A O 1
ATOM 842 N N . GLU A 1 106 ? -5.806 5.165 -13.189 1.00 83.12 106 GLU A N 1
ATOM 843 C CA . GLU A 1 106 ? -6.986 4.899 -12.364 1.00 83.12 106 GLU A CA 1
ATOM 844 C C . GLU A 1 106 ? -7.867 3.790 -12.942 1.00 83.12 106 GLU A C 1
ATOM 846 O O . GLU A 1 106 ? -8.378 2.948 -12.200 1.00 83.12 106 GLU A O 1
ATOM 851 N N . SER A 1 107 ? -8.006 3.732 -14.267 1.00 84.50 107 SER A N 1
ATOM 852 C CA . SER A 1 107 ? -8.733 2.654 -14.944 1.00 84.50 107 SER A CA 1
ATOM 853 C C . SER A 1 107 ? -8.055 1.301 -14.725 1.00 84.50 107 SER A C 1
ATOM 855 O O . SER A 1 107 ? -8.729 0.314 -14.424 1.00 84.50 107 SER A O 1
ATOM 857 N N . GLN A 1 108 ? -6.721 1.255 -14.786 1.00 81.25 108 GLN A N 1
ATOM 858 C CA . GLN A 1 108 ? -5.943 0.048 -14.495 1.00 81.25 108 GLN A CA 1
ATOM 859 C C . GLN A 1 108 ? -6.069 -0.373 -13.026 1.00 81.25 108 GLN A C 1
ATOM 861 O O . GLN A 1 108 ? -6.253 -1.556 -12.744 1.00 81.25 108 GLN A O 1
ATOM 866 N N . VAL A 1 109 ? -6.049 0.576 -12.085 1.00 84.31 109 VAL A N 1
ATOM 867 C CA . VAL A 1 109 ? -6.258 0.311 -10.649 1.00 84.31 109 VAL A CA 1
ATOM 868 C C . VAL A 1 109 ? -7.670 -0.218 -10.384 1.00 84.31 109 VAL A C 1
ATOM 870 O O . VAL A 1 109 ? -7.840 -1.176 -9.628 1.00 84.31 109 VAL A O 1
ATOM 873 N N . CYS A 1 110 ? -8.692 0.354 -11.023 1.00 85.06 110 CYS A N 1
ATOM 874 C CA . CYS A 1 110 ? -10.069 -0.137 -10.945 1.00 85.06 110 CYS A CA 1
ATOM 875 C C . CYS A 1 110 ? -10.202 -1.552 -11.522 1.00 85.06 110 CYS A C 1
ATOM 877 O O . CYS A 1 110 ? -10.791 -2.421 -10.879 1.00 85.06 110 CYS A O 1
ATOM 879 N N . ALA A 1 111 ? -9.625 -1.809 -12.699 1.00 83.19 111 ALA A N 1
ATOM 880 C CA . ALA A 1 111 ? -9.611 -3.138 -13.306 1.00 83.19 111 ALA A CA 1
ATOM 881 C C . ALA A 1 111 ? -8.880 -4.156 -12.416 1.00 83.19 111 ALA A C 1
ATOM 883 O O . ALA A 1 111 ? -9.345 -5.288 -12.257 1.00 83.19 111 ALA A O 1
ATOM 884 N N . PHE A 1 112 ? -7.777 -3.737 -11.789 1.00 81.50 112 PHE A N 1
ATOM 885 C CA . PHE A 1 112 ? -7.051 -4.534 -10.812 1.00 81.50 112 PHE A CA 1
ATOM 886 C C . PHE A 1 112 ? -7.948 -4.917 -9.629 1.00 81.50 112 PHE A C 1
ATOM 888 O O . PHE A 1 112 ? -8.144 -6.105 -9.367 1.00 81.50 112 PHE A O 1
ATOM 895 N N . LEU A 1 113 ? -8.531 -3.929 -8.946 1.00 82.06 113 LEU A N 1
ATOM 896 C CA . LEU A 1 113 ? -9.382 -4.167 -7.780 1.00 82.06 113 LEU A CA 1
ATOM 897 C C . LEU A 1 113 ? -10.638 -4.969 -8.129 1.00 82.06 113 LEU A C 1
ATOM 899 O O . LEU A 1 113 ? -11.075 -5.779 -7.318 1.00 82.06 113 LEU A O 1
ATOM 903 N N . GLY A 1 114 ? -11.183 -4.812 -9.338 1.00 85.00 114 GLY A N 1
ATOM 904 C CA . GLY A 1 114 ? -12.285 -5.639 -9.828 1.00 85.00 114 GLY A CA 1
ATOM 905 C C . GLY A 1 114 ? -11.903 -7.118 -9.950 1.00 85.00 114 GLY A C 1
ATOM 906 O O . GLY A 1 114 ? -12.644 -7.988 -9.501 1.00 85.00 114 GLY A O 1
ATOM 907 N N . LYS A 1 115 ? -10.720 -7.423 -10.499 1.00 83.50 115 LYS A N 1
ATOM 908 C CA . LYS A 1 115 ? -10.235 -8.808 -10.672 1.00 83.50 115 LYS A CA 1
ATOM 909 C C . LYS A 1 115 ? -9.744 -9.451 -9.370 1.00 83.50 115 LYS A C 1
ATOM 911 O O . LYS A 1 115 ? -9.890 -10.662 -9.188 1.00 83.50 115 LYS A O 1
ATOM 916 N N . ALA A 1 116 ? -9.144 -8.656 -8.487 1.00 85.56 116 ALA A N 1
ATOM 917 C CA . ALA A 1 116 ? -8.598 -9.101 -7.207 1.00 85.56 116 ALA A CA 1
ATOM 918 C C . ALA A 1 116 ? -9.584 -8.945 -6.035 1.00 85.56 116 ALA A C 1
ATOM 920 O O . ALA A 1 116 ? -9.225 -9.246 -4.900 1.00 85.56 116 ALA A O 1
ATOM 921 N N . GLY A 1 117 ? -10.815 -8.482 -6.280 1.00 86.00 117 GLY A N 1
ATOM 922 C CA . GLY A 1 117 ? -11.764 -8.089 -5.232 1.00 86.00 117 GLY A CA 1
ATOM 923 C C . GLY A 1 117 ? -12.031 -9.179 -4.192 1.00 86.00 117 GLY A C 1
ATOM 924 O O . GLY A 1 117 ? -11.973 -8.910 -2.995 1.00 86.00 117 GLY A O 1
ATOM 925 N N . ASN A 1 118 ? -12.224 -10.426 -4.630 1.00 89.44 118 ASN A N 1
ATOM 926 C CA . ASN A 1 118 ? -12.435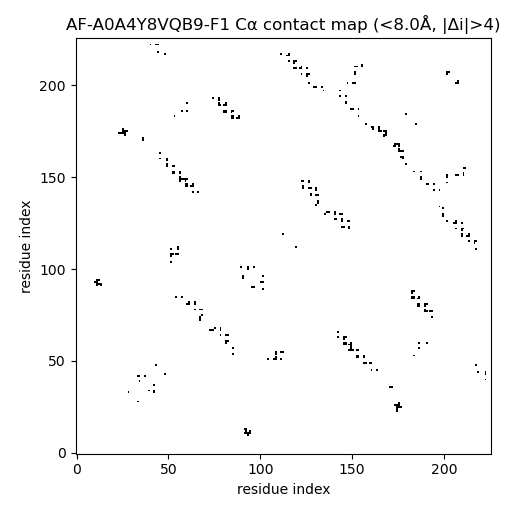 -11.560 -3.721 1.00 89.44 118 ASN A CA 1
ATOM 927 C C . ASN A 1 118 ? -11.198 -11.857 -2.854 1.00 89.44 118 ASN A C 1
ATOM 929 O O . ASN A 1 118 ? -11.318 -12.215 -1.681 1.00 89.44 118 ASN A O 1
ATOM 933 N N . ASP A 1 119 ? -9.995 -11.698 -3.404 1.00 91.31 119 ASP A N 1
ATOM 934 C CA . ASP A 1 119 ? -8.741 -11.947 -2.686 1.00 91.31 119 ASP A CA 1
ATOM 935 C C . ASP A 1 119 ? -8.435 -10.804 -1.713 1.00 91.31 119 ASP A C 1
ATOM 937 O O . ASP A 1 119 ? -7.997 -11.039 -0.590 1.00 91.31 119 ASP A O 1
ATOM 941 N N . VAL A 1 120 ? -8.754 -9.56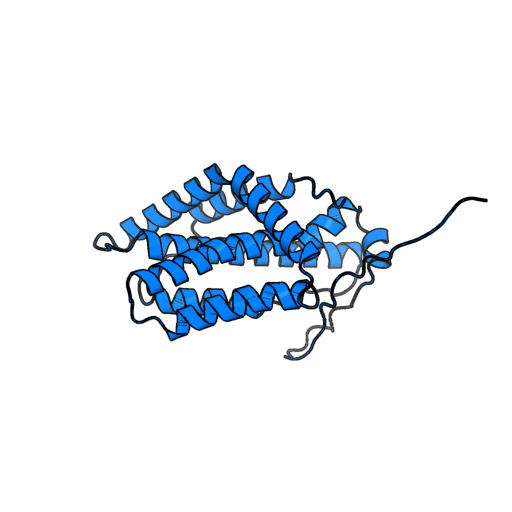8 -2.101 1.00 91.19 120 VAL A N 1
ATOM 942 C CA . VAL A 1 120 ? -8.731 -8.389 -1.229 1.00 91.19 120 VAL A CA 1
ATOM 943 C C . VAL A 1 120 ? -9.714 -8.556 -0.070 1.00 91.19 120 VAL A C 1
ATOM 945 O O . VAL A 1 120 ? -9.372 -8.273 1.077 1.00 91.19 120 VAL A O 1
ATOM 948 N N . GLN A 1 121 ? -10.915 -9.068 -0.333 1.00 93.19 121 GLN A N 1
ATOM 949 C CA . GLN A 1 121 ? -11.890 -9.373 0.711 1.00 93.19 121 GLN A CA 1
ATOM 950 C C . GLN A 1 121 ? -11.403 -10.504 1.628 1.00 93.19 121 GLN A C 1
ATOM 952 O O . GLN A 1 121 ? -11.593 -10.452 2.843 1.00 93.19 121 GLN A O 1
ATOM 957 N N . THR A 1 122 ? -10.712 -11.501 1.077 1.00 94.62 122 THR A N 1
ATOM 958 C CA . THR A 1 122 ? -10.059 -12.547 1.875 1.00 94.62 122 THR A CA 1
ATOM 959 C C . THR A 1 122 ? -8.989 -11.944 2.786 1.00 94.62 122 THR A C 1
ATOM 961 O O . THR A 1 122 ? -8.999 -12.198 3.989 1.00 94.62 122 THR A O 1
ATOM 964 N N . LEU A 1 123 ? -8.123 -11.078 2.250 1.00 95.50 123 LEU A N 1
ATOM 965 C CA . LEU A 1 123 ? -7.118 -10.347 3.023 1.00 95.50 123 LEU A CA 1
ATOM 966 C C . LEU A 1 123 ? -7.760 -9.523 4.148 1.00 95.50 123 LEU A C 1
ATOM 968 O O . LEU A 1 123 ? -7.270 -9.558 5.279 1.00 95.50 123 LEU A O 1
ATOM 972 N N . TYR A 1 124 ? -8.876 -8.844 3.864 1.00 96.50 124 TYR A N 1
ATOM 973 C CA . TYR A 1 124 ? -9.660 -8.131 4.871 1.00 96.50 124 TYR A CA 1
ATOM 974 C C . TYR A 1 124 ? -10.046 -9.061 6.024 1.00 96.50 124 TYR A C 1
ATOM 976 O O . TYR A 1 124 ? -9.758 -8.750 7.177 1.00 96.50 124 TYR A O 1
ATOM 984 N N . PHE A 1 125 ? -10.642 -10.224 5.744 1.00 96.31 125 PHE A N 1
ATOM 985 C CA . PHE A 1 125 ? -11.048 -11.157 6.797 1.00 96.31 125 PHE A CA 1
ATOM 986 C C . PHE A 1 125 ? -9.865 -11.732 7.575 1.00 96.31 125 PHE A C 1
ATOM 988 O O . PHE A 1 125 ? -9.965 -11.879 8.795 1.00 96.31 125 PHE A O 1
ATOM 995 N N . CYS A 1 126 ? -8.744 -12.015 6.910 1.00 95.94 126 CYS A N 1
ATOM 996 C CA . CYS A 1 126 ? -7.522 -12.464 7.573 1.00 95.94 126 CYS A CA 1
ATOM 997 C C . CYS A 1 126 ? -7.035 -11.427 8.592 1.00 95.94 126 CYS A C 1
ATOM 999 O O . CYS A 1 126 ? -6.869 -11.749 9.765 1.00 95.94 126 CYS A O 1
ATOM 1001 N N . ILE A 1 127 ? -6.881 -10.171 8.170 1.00 97.12 127 ILE A N 1
ATOM 1002 C CA . ILE A 1 127 ? -6.431 -9.069 9.030 1.00 97.12 127 ILE A CA 1
ATOM 1003 C C . ILE A 1 127 ? -7.440 -8.796 10.150 1.00 97.12 127 ILE A C 1
ATOM 1005 O O . ILE A 1 127 ? -7.063 -8.657 11.311 1.00 97.12 127 ILE A O 1
ATOM 1009 N N . ASN A 1 128 ? -8.731 -8.763 9.820 1.00 96.56 128 ASN A N 1
ATOM 1010 C CA . ASN A 1 128 ? -9.804 -8.532 10.780 1.00 96.56 128 ASN A CA 1
ATOM 1011 C C . ASN A 1 128 ? -9.829 -9.599 11.882 1.00 96.56 128 ASN A C 1
ATOM 1013 O O . ASN A 1 128 ? -10.056 -9.290 13.050 1.00 96.56 128 ASN A O 1
ATOM 1017 N N . THR A 1 129 ? -9.579 -10.854 11.506 1.00 95.00 129 THR A N 1
ATOM 1018 C CA . THR A 1 129 ? -9.507 -11.980 12.440 1.00 95.00 129 THR A CA 1
ATOM 1019 C C . THR A 1 129 ? -8.319 -11.837 13.384 1.00 95.00 129 THR A C 1
ATOM 1021 O O . THR A 1 129 ? -8.482 -12.033 14.584 1.00 95.00 129 THR A O 1
ATOM 1024 N N . GLU A 1 130 ? -7.147 -11.453 12.876 1.00 94.75 130 GLU A N 1
ATOM 1025 C CA . GLU A 1 130 ? -5.971 -11.204 13.719 1.00 94.75 130 GLU A CA 1
ATOM 1026 C C . GLU A 1 130 ? -6.205 -10.029 14.684 1.00 94.75 130 GLU A C 1
ATOM 1028 O O . GLU A 1 130 ? -5.927 -10.155 15.874 1.00 94.75 130 GLU A O 1
ATOM 1033 N N . LEU A 1 131 ? -6.833 -8.938 14.225 1.00 95.56 131 LEU A N 1
ATOM 1034 C CA . LEU A 1 131 ? -7.230 -7.826 15.099 1.00 95.56 131 LEU A CA 1
ATOM 1035 C C . LEU A 1 131 ? -8.196 -8.263 16.206 1.00 95.56 131 LEU A C 1
ATOM 1037 O O . LEU A 1 131 ? -8.038 -7.844 17.347 1.00 95.56 131 LEU A O 1
ATOM 1041 N N . LYS A 1 132 ? -9.193 -9.096 15.890 1.00 95.31 132 LYS A N 1
ATOM 1042 C CA . LYS A 1 132 ? -10.170 -9.601 16.872 1.00 95.31 132 LYS A CA 1
ATOM 1043 C C . LYS A 1 132 ? -9.554 -10.534 17.906 1.00 95.31 132 LYS A C 1
ATOM 1045 O O . LYS A 1 132 ? -10.036 -10.573 19.032 1.00 95.31 132 LYS A O 1
ATOM 1050 N N . LYS A 1 133 ? -8.527 -11.297 17.528 1.00 94.25 133 LYS A N 1
ATOM 1051 C CA . LYS A 1 133 ? -7.784 -12.151 18.462 1.00 94.25 133 LYS A CA 1
ATOM 1052 C C . LYS A 1 133 ? -6.962 -11.313 19.435 1.00 94.25 133 LYS A C 1
ATOM 1054 O O . LYS A 1 133 ? -7.038 -11.547 20.634 1.00 94.25 133 LYS A O 1
ATOM 1059 N N . GLU A 1 134 ? -6.214 -10.343 18.912 1.00 95.19 134 GLU A N 1
ATOM 1060 C CA . GLU A 1 134 ? -5.302 -9.522 19.714 1.00 95.19 134 GLU A CA 1
ATOM 1061 C C . GLU A 1 134 ? -6.054 -8.491 20.571 1.00 95.19 134 GLU A C 1
ATOM 1063 O O . GLU A 1 134 ? -5.698 -8.232 21.718 1.00 95.19 134 GLU A O 1
ATOM 1068 N N . TYR A 1 135 ? -7.143 -7.930 20.037 1.00 95.12 135 TYR A N 1
ATOM 1069 C CA . TYR A 1 135 ? -7.891 -6.843 20.664 1.00 95.12 135 TYR A CA 1
ATOM 1070 C C . TYR A 1 135 ? -9.415 -7.075 20.631 1.00 95.12 135 TYR A C 1
ATOM 1072 O O . TYR A 1 135 ? -10.132 -6.307 19.984 1.00 95.12 135 TYR A O 1
ATOM 1080 N N . PRO A 1 136 ? -9.953 -8.069 21.366 1.00 93.00 136 PRO A N 1
ATOM 1081 C CA . PRO A 1 136 ? -11.352 -8.507 21.246 1.00 93.00 136 PRO A CA 1
ATOM 1082 C C . PRO A 1 136 ? -12.409 -7.420 21.488 1.00 93.00 136 PRO A C 1
ATOM 1084 O O . PRO A 1 136 ? -13.511 -7.479 20.940 1.00 93.00 136 PRO A O 1
ATOM 1087 N N . TYR A 1 137 ? -12.076 -6.411 22.295 1.00 91.94 137 TYR A N 1
ATOM 1088 C CA . TYR A 1 137 ? -12.998 -5.360 22.735 1.00 91.94 137 TYR A CA 1
ATOM 1089 C C . TYR A 1 137 ? -13.039 -4.131 21.814 1.00 91.94 137 TYR A C 1
ATOM 1091 O O . TYR A 1 137 ? -13.749 -3.165 22.106 1.00 91.94 137 TYR A O 1
ATOM 1099 N N . LEU A 1 138 ? -12.283 -4.136 20.712 1.00 90.88 138 LEU A N 1
ATOM 1100 C CA . LEU A 1 138 ? -12.294 -3.041 19.750 1.00 90.88 138 LEU A CA 1
ATOM 1101 C C . LEU A 1 138 ? -13.657 -2.894 19.070 1.00 90.88 138 LEU A C 1
ATOM 1103 O O . LEU A 1 138 ? -14.344 -3.865 18.768 1.00 90.88 138 LEU A O 1
ATOM 1107 N N . LYS A 1 139 ? -14.025 -1.647 18.769 1.00 86.50 139 LYS A N 1
ATOM 1108 C CA . LYS A 1 139 ? -15.206 -1.328 17.948 1.00 86.50 139 LYS A CA 1
ATOM 1109 C C . LYS A 1 139 ? -14.829 -0.934 16.520 1.00 86.50 139 LYS A C 1
ATOM 1111 O O . LYS A 1 139 ? -15.633 -1.057 15.604 1.00 86.50 139 LYS A O 1
ATOM 1116 N N . GLU A 1 140 ? -13.590 -0.502 16.313 1.00 87.38 140 GLU A N 1
ATOM 1117 C CA . GLU A 1 140 ? -13.128 0.178 15.096 1.00 87.38 140 GLU A CA 1
ATOM 1118 C C . GLU A 1 140 ? -12.363 -0.764 14.170 1.00 87.38 140 GLU A C 1
ATOM 1120 O O . GLU A 1 140 ? -11.354 -0.410 13.560 1.00 87.38 140 GLU A O 1
ATOM 1125 N N . TYR A 1 141 ? -12.851 -1.999 14.062 1.00 93.88 141 TYR A N 1
ATOM 1126 C CA . TYR A 1 141 ? -12.175 -3.023 13.280 1.00 93.88 141 TYR A CA 1
ATOM 1127 C C . TYR A 1 141 ? -12.042 -2.648 11.807 1.00 93.88 141 TYR A C 1
ATOM 1129 O O . TYR A 1 141 ? -11.013 -2.955 11.219 1.00 93.88 141 TYR A O 1
ATOM 1137 N N . ASN A 1 142 ? -13.036 -1.989 11.207 1.00 94.44 142 ASN A N 1
ATOM 1138 C CA . ASN A 1 142 ? -12.977 -1.604 9.794 1.00 94.44 142 ASN A CA 1
ATOM 1139 C C . ASN A 1 142 ? -11.827 -0.621 9.517 1.00 94.44 142 ASN A C 1
ATOM 1141 O O . ASN A 1 142 ? -11.001 -0.868 8.639 1.00 94.44 142 ASN A O 1
ATOM 1145 N N . LEU A 1 143 ? -11.731 0.442 10.325 1.00 95.75 143 LEU A N 1
ATOM 1146 C CA . LEU A 1 143 ? -10.675 1.451 10.238 1.00 95.75 143 LEU A CA 1
ATOM 1147 C C . LEU A 1 143 ? -9.285 0.803 10.317 1.00 95.75 143 LEU A C 1
ATOM 1149 O O . LEU A 1 143 ? -8.454 0.988 9.428 1.00 95.75 143 LEU A O 1
ATOM 1153 N N . LEU A 1 144 ? -9.058 -0.012 11.351 1.00 96.88 144 LEU A N 1
ATOM 1154 C CA . LEU A 1 144 ? -7.782 -0.695 11.564 1.00 96.88 144 LEU A CA 1
ATOM 1155 C C . LEU A 1 144 ? -7.501 -1.744 10.484 1.00 96.88 144 LEU A C 1
ATOM 1157 O O . LEU A 1 144 ? -6.368 -1.862 10.028 1.00 96.88 144 LEU A O 1
ATOM 1161 N N . THR A 1 145 ? -8.519 -2.469 10.016 1.00 97.56 145 THR A N 1
ATOM 1162 C CA . THR A 1 145 ? -8.346 -3.456 8.940 1.00 97.56 145 THR A CA 1
ATOM 1163 C C . THR A 1 145 ? -7.860 -2.768 7.663 1.00 97.56 145 THR A C 1
ATOM 1165 O O . THR A 1 145 ? -6.885 -3.219 7.070 1.00 97.56 145 THR A O 1
ATOM 1168 N N . ASN A 1 146 ? -8.451 -1.630 7.282 1.00 97.69 146 ASN A N 1
ATOM 1169 C CA . ASN A 1 146 ? -8.010 -0.862 6.112 1.00 97.69 146 ASN A CA 1
ATOM 1170 C C . ASN A 1 146 ? -6.585 -0.304 6.268 1.00 97.69 146 ASN A C 1
ATOM 1172 O O . ASN A 1 146 ? -5.815 -0.328 5.306 1.00 97.69 146 ASN A O 1
ATOM 1176 N N . ILE A 1 147 ? -6.202 0.130 7.477 1.00 98.00 147 ILE A N 1
ATOM 1177 C CA . ILE A 1 147 ? -4.817 0.528 7.783 1.00 98.00 147 ILE A CA 1
ATOM 1178 C C . ILE A 1 147 ? -3.849 -0.621 7.476 1.00 98.00 147 ILE A C 1
ATOM 1180 O O . ILE A 1 147 ? -2.874 -0.436 6.743 1.00 98.00 147 ILE A O 1
ATOM 118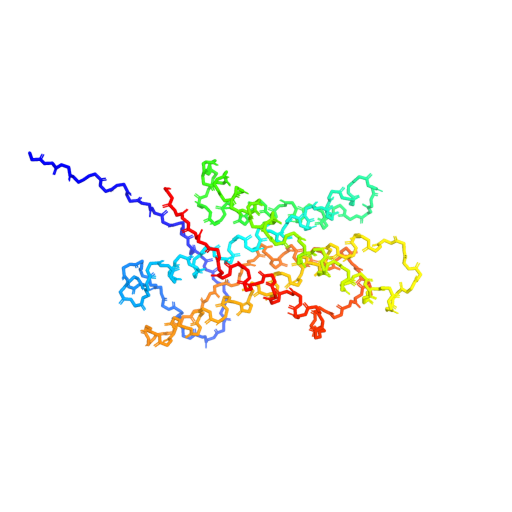4 N N . TYR A 1 148 ? -4.130 -1.813 8.001 1.00 97.50 148 TYR A N 1
ATOM 1185 C CA . TYR A 1 148 ? -3.244 -2.962 7.843 1.00 97.50 148 TYR A CA 1
ATOM 1186 C C . TYR A 1 148 ? -3.264 -3.559 6.434 1.00 97.50 148 TYR A C 1
ATOM 1188 O O . TYR A 1 148 ? -2.229 -4.055 5.995 1.00 97.50 148 TYR A O 1
ATOM 1196 N N . ILE A 1 149 ? -4.370 -3.453 5.686 1.00 96.75 149 ILE A N 1
ATOM 1197 C CA . ILE A 1 149 ? -4.393 -3.807 4.257 1.00 96.75 149 ILE A CA 1
ATOM 1198 C C . ILE A 1 149 ? -3.420 -2.916 3.483 1.00 96.75 149 ILE A C 1
ATOM 1200 O O . ILE A 1 149 ? -2.577 -3.433 2.750 1.00 96.75 149 ILE A O 1
ATOM 1204 N N . CYS A 1 150 ? -3.499 -1.590 3.662 1.00 96.94 150 CYS A N 1
ATOM 1205 C CA . CYS A 1 150 ? -2.598 -0.660 2.979 1.00 96.94 150 CYS A CA 1
ATOM 1206 C C . CYS A 1 150 ? -1.133 -0.990 3.284 1.00 96.94 150 CYS A C 1
ATOM 1208 O O . CYS A 1 150 ? -0.308 -1.041 2.377 1.00 96.94 150 CYS A O 1
ATOM 1210 N N . GLN A 1 151 ? -0.809 -1.246 4.552 1.00 95.81 151 GLN A N 1
ATOM 1211 C CA . GLN A 1 151 ? 0.556 -1.575 4.959 1.00 95.81 151 GLN A CA 1
ATOM 1212 C C . GLN A 1 151 ? 1.032 -2.900 4.372 1.00 95.81 151 GLN A C 1
ATOM 1214 O O . GLN A 1 151 ? 2.135 -2.955 3.840 1.00 95.81 151 GLN A O 1
ATOM 1219 N N . ALA A 1 152 ? 0.202 -3.943 4.417 1.00 95.31 152 ALA A N 1
ATOM 1220 C CA . ALA A 1 152 ? 0.543 -5.247 3.864 1.00 95.31 152 ALA A CA 1
ATOM 1221 C C . ALA A 1 152 ? 0.813 -5.173 2.351 1.00 95.31 152 ALA A C 1
ATOM 1223 O O . ALA A 1 152 ? 1.792 -5.744 1.869 1.00 95.31 152 ALA A O 1
ATOM 1224 N N . LEU A 1 153 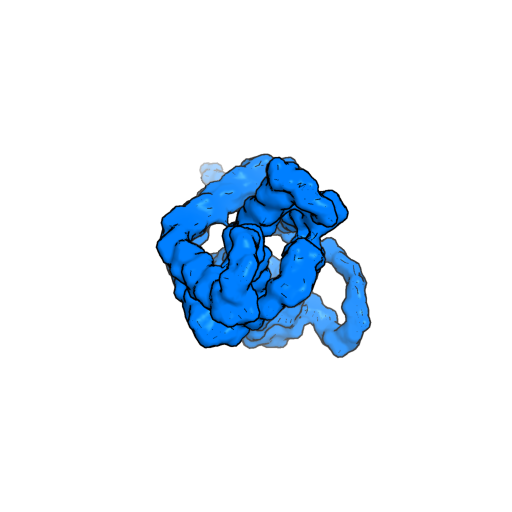? 0.002 -4.411 1.609 1.00 93.94 153 LEU A N 1
ATOM 1225 C CA . LEU A 1 153 ? 0.207 -4.189 0.177 1.00 93.94 153 LEU A CA 1
ATOM 1226 C C . LEU A 1 153 ? 1.465 -3.354 -0.109 1.00 93.94 153 LEU A C 1
ATOM 1228 O O . LEU A 1 153 ? 2.252 -3.742 -0.967 1.00 93.94 153 LEU A O 1
ATOM 1232 N N . CYS A 1 154 ? 1.708 -2.261 0.622 1.00 93.88 154 CYS A N 1
ATOM 1233 C CA . CYS A 1 154 ? 2.930 -1.459 0.464 1.00 93.88 154 CYS A CA 1
ATOM 1234 C C . CYS A 1 154 ? 4.201 -2.266 0.775 1.00 93.88 154 CYS A C 1
ATOM 1236 O O . CYS A 1 154 ? 5.201 -2.152 0.068 1.00 93.88 154 CYS A O 1
ATOM 1238 N N . THR A 1 155 ? 4.166 -3.112 1.806 1.00 92.50 155 THR A N 1
ATOM 1239 C CA . THR A 1 155 ? 5.269 -4.024 2.129 1.00 92.50 155 THR A CA 1
ATOM 1240 C C . THR A 1 155 ? 5.510 -5.014 0.997 1.00 92.50 155 THR A C 1
ATOM 1242 O O . THR A 1 155 ? 6.650 -5.199 0.579 1.00 92.50 155 THR A O 1
ATOM 1245 N N . TYR A 1 156 ? 4.449 -5.591 0.438 1.00 91.06 156 TYR A N 1
ATOM 1246 C CA . TYR A 1 156 ? 4.564 -6.501 -0.697 1.00 91.06 156 TYR A CA 1
ATOM 1247 C C . TYR A 1 156 ? 5.114 -5.832 -1.959 1.00 91.06 156 TYR A C 1
ATOM 1249 O O . TYR A 1 156 ? 5.955 -6.416 -2.643 1.00 91.06 156 TYR A O 1
ATOM 1257 N N . VAL A 1 157 ? 4.704 -4.592 -2.250 1.00 90.75 157 VAL A N 1
ATOM 1258 C CA . VAL A 1 157 ? 5.306 -3.796 -3.332 1.00 90.75 157 VAL A CA 1
ATOM 1259 C C . VAL A 1 157 ? 6.806 -3.684 -3.124 1.00 90.75 157 VAL A C 1
ATOM 1261 O O . VAL A 1 157 ? 7.568 -3.950 -4.049 1.00 90.75 157 VAL A O 1
ATOM 1264 N N . ARG A 1 158 ? 7.244 -3.366 -1.902 1.00 90.25 158 ARG A N 1
ATOM 1265 C CA . ARG A 1 158 ? 8.670 -3.227 -1.613 1.00 90.25 158 ARG A CA 1
ATOM 1266 C C . ARG A 1 158 ? 9.436 -4.534 -1.810 1.00 90.25 158 ARG A C 1
ATOM 1268 O O . ARG A 1 158 ? 10.534 -4.523 -2.360 1.00 90.25 158 ARG A O 1
ATOM 1275 N N . GLU A 1 159 ? 8.863 -5.658 -1.390 1.00 89.38 159 GLU A N 1
ATOM 1276 C CA . GLU A 1 159 ? 9.442 -6.985 -1.627 1.00 89.38 159 GLU A CA 1
ATOM 1277 C C . GLU A 1 159 ? 9.572 -7.286 -3.130 1.00 89.38 159 GLU A C 1
ATOM 1279 O O . GLU A 1 159 ? 10.598 -7.809 -3.571 1.00 89.38 159 GLU A O 1
ATOM 1284 N N . LYS A 1 160 ? 8.573 -6.903 -3.934 1.00 86.50 160 LYS A N 1
ATOM 1285 C CA . LYS A 1 160 ? 8.602 -7.046 -5.396 1.00 86.50 160 LYS A CA 1
ATOM 1286 C C . LYS A 1 160 ? 9.632 -6.140 -6.063 1.00 86.50 160 LYS A C 1
ATOM 1288 O O . LYS A 1 160 ? 10.379 -6.622 -6.907 1.00 86.50 160 LYS A O 1
ATOM 1293 N N . GLU A 1 161 ? 9.736 -4.879 -5.657 1.00 87.81 161 GLU A N 1
ATOM 1294 C CA . GLU A 1 161 ? 10.789 -3.972 -6.130 1.00 87.81 161 GLU A CA 1
ATOM 1295 C C . GLU A 1 161 ? 12.182 -4.534 -5.829 1.00 87.81 161 GLU A C 1
ATOM 1297 O O . GLU A 1 161 ? 13.037 -4.576 -6.707 1.00 87.81 161 GLU A O 1
ATOM 1302 N N . MET A 1 162 ? 12.403 -5.052 -4.616 1.00 88.50 162 MET A N 1
ATOM 1303 C CA . MET A 1 162 ? 13.672 -5.690 -4.254 1.00 88.50 162 MET A CA 1
ATOM 1304 C C . MET A 1 162 ? 13.956 -6.945 -5.086 1.00 88.50 162 MET A C 1
ATOM 1306 O O . MET A 1 162 ? 15.111 -7.211 -5.425 1.00 88.50 162 MET A O 1
ATOM 1310 N N . HIS A 1 163 ? 12.925 -7.715 -5.431 1.00 88.00 163 HIS A N 1
ATOM 1311 C CA . HIS A 1 163 ? 13.063 -8.849 -6.338 1.00 88.00 163 HIS A CA 1
ATOM 1312 C C . HIS A 1 163 ? 13.438 -8.400 -7.760 1.00 88.00 163 HIS A C 1
ATOM 1314 O O . HIS A 1 163 ? 14.361 -8.959 -8.357 1.00 88.00 163 HIS A O 1
ATOM 1320 N N . TYR A 1 164 ? 12.793 -7.357 -8.290 1.00 85.62 164 TYR A N 1
ATOM 1321 C CA . TYR A 1 164 ? 13.158 -6.780 -9.585 1.00 85.62 164 TYR A CA 1
ATOM 1322 C C . TYR A 1 164 ? 14.565 -6.187 -9.572 1.00 85.62 164 TYR A C 1
ATOM 1324 O O . TYR A 1 164 ? 15.305 -6.378 -10.534 1.00 85.62 164 TYR A O 1
ATOM 1332 N N . ASP A 1 165 ? 14.996 -5.580 -8.466 1.00 86.50 165 ASP A N 1
ATOM 1333 C CA . ASP A 1 165 ? 16.364 -5.093 -8.327 1.00 86.50 165 ASP A CA 1
ATOM 1334 C C . ASP A 1 165 ? 17.386 -6.218 -8.494 1.00 86.50 165 ASP A C 1
ATOM 1336 O O . ASP A 1 165 ? 18.397 -6.051 -9.176 1.00 86.50 165 ASP A O 1
ATOM 1340 N N . GLN A 1 166 ? 17.131 -7.374 -7.874 1.00 87.62 166 GLN A N 1
ATOM 1341 C CA . GLN A 1 166 ? 17.985 -8.556 -7.999 1.00 87.62 166 GLN A CA 1
ATOM 1342 C C . GLN A 1 166 ? 18.008 -9.069 -9.442 1.00 87.62 166 GLN A C 1
ATOM 1344 O O . GLN A 1 166 ? 19.084 -9.336 -9.979 1.00 87.62 166 GLN A O 1
ATOM 1349 N N . LEU A 1 167 ? 16.842 -9.145 -10.088 1.00 85.75 167 LEU A N 1
ATOM 1350 C CA . LEU A 1 167 ? 16.705 -9.572 -11.479 1.00 85.75 167 LEU A CA 1
ATOM 1351 C C . LEU A 1 167 ? 17.489 -8.652 -12.434 1.00 85.75 167 LEU A C 1
ATOM 1353 O O . LEU A 1 167 ? 18.223 -9.134 -13.299 1.00 85.75 167 LEU A O 1
ATOM 1357 N N . ILE A 1 168 ? 17.387 -7.334 -12.241 1.00 83.44 168 ILE A N 1
ATOM 1358 C CA . ILE A 1 168 ? 18.110 -6.316 -13.015 1.00 83.44 168 ILE A CA 1
ATOM 1359 C C . ILE A 1 168 ? 19.616 -6.442 -12.797 1.00 83.44 168 ILE A C 1
ATOM 1361 O O . ILE A 1 168 ? 20.360 -6.510 -13.775 1.00 83.44 168 ILE A O 1
ATOM 1365 N N . ARG A 1 169 ? 20.079 -6.565 -11.545 1.00 86.12 169 ARG A N 1
ATOM 1366 C CA . ARG A 1 169 ? 21.508 -6.779 -11.250 1.00 86.12 169 ARG A CA 1
ATOM 1367 C C . ARG A 1 169 ? 22.059 -8.008 -11.956 1.00 86.12 169 ARG A C 1
ATOM 1369 O O . ARG A 1 169 ? 23.146 -7.945 -12.522 1.00 86.12 169 ARG A O 1
ATOM 1376 N N . MET A 1 170 ? 21.311 -9.112 -11.931 1.00 87.00 170 MET A N 1
ATOM 1377 C CA . MET A 1 170 ? 21.721 -10.361 -12.566 1.00 87.00 170 MET A CA 1
ATOM 1378 C C . MET A 1 170 ? 21.819 -10.220 -14.087 1.00 87.00 170 MET A C 1
ATOM 1380 O O . MET A 1 170 ? 22.846 -10.571 -14.664 1.00 87.00 170 MET A O 1
ATOM 1384 N N . ARG A 1 171 ? 20.785 -9.681 -14.748 1.00 85.19 171 ARG A N 1
ATOM 1385 C CA . ARG A 1 171 ? 20.740 -9.610 -16.220 1.00 85.19 171 ARG A CA 1
ATOM 1386 C C . ARG A 1 171 ? 21.625 -8.516 -16.816 1.00 85.19 171 ARG A C 1
ATOM 1388 O O . ARG A 1 171 ? 22.121 -8.684 -17.928 1.00 85.19 171 ARG A O 1
ATOM 1395 N N . LEU A 1 172 ? 21.825 -7.413 -16.094 1.00 81.19 172 LEU A N 1
ATOM 1396 C CA . LEU A 1 172 ? 22.664 -6.293 -16.535 1.00 81.19 172 LEU A CA 1
ATOM 1397 C C . LEU A 1 172 ? 24.105 -6.388 -16.020 1.00 81.19 172 LEU A C 1
ATOM 1399 O O . LEU A 1 172 ? 24.947 -5.603 -16.449 1.00 81.19 172 LEU A O 1
ATOM 1403 N N . SER A 1 173 ? 24.392 -7.333 -15.114 1.00 82.94 173 SER A N 1
ATOM 1404 C CA . SER A 1 173 ? 25.701 -7.496 -14.462 1.00 82.94 173 SER A CA 1
ATOM 1405 C C . SER A 1 173 ? 26.235 -6.183 -13.872 1.00 82.94 173 SER A C 1
ATOM 1407 O O . SER A 1 173 ? 27.418 -5.866 -13.971 1.00 82.94 173 SER A O 1
ATOM 1409 N N . ALA A 1 174 ? 25.340 -5.390 -13.281 1.00 77.88 174 ALA A N 1
ATOM 1410 C CA . ALA A 1 174 ? 25.634 -4.048 -12.798 1.00 77.88 174 ALA A CA 1
ATOM 1411 C C . ALA A 1 174 ? 24.843 -3.728 -11.517 1.00 77.88 174 ALA A C 1
ATOM 1413 O O . ALA A 1 174 ? 23.746 -4.256 -11.321 1.00 77.88 174 ALA A O 1
ATOM 1414 N N . PRO A 1 175 ? 25.378 -2.879 -10.620 1.00 79.38 175 PRO A N 1
ATOM 1415 C CA . PRO A 1 175 ? 24.687 -2.508 -9.391 1.00 79.38 175 PRO A CA 1
ATOM 1416 C C . PRO A 1 175 ? 23.428 -1.688 -9.703 1.00 79.38 175 PRO A C 1
ATOM 1418 O O . PRO A 1 175 ? 23.489 -0.680 -10.403 1.00 79.38 175 PRO A O 1
ATOM 1421 N N . TYR A 1 176 ? 22.291 -2.108 -9.146 1.00 76.44 176 TYR A N 1
ATOM 1422 C CA . TYR A 1 176 ? 20.997 -1.443 -9.310 1.00 76.44 176 TYR A CA 1
ATOM 1423 C C . TYR A 1 176 ? 20.191 -1.483 -8.015 1.00 76.44 176 TYR A C 1
ATOM 1425 O O . TYR A 1 176 ? 20.192 -2.497 -7.316 1.00 76.44 176 TYR A O 1
ATOM 1433 N N . HIS A 1 177 ? 19.481 -0.414 -7.680 1.00 76.12 177 HIS A N 1
ATOM 1434 C CA . HIS A 1 177 ? 18.531 -0.435 -6.576 1.00 76.12 177 HIS A CA 1
ATOM 1435 C C . HIS A 1 177 ? 17.402 0.555 -6.825 1.00 76.12 177 HIS A C 1
ATOM 1437 O O . HIS A 1 177 ? 17.654 1.737 -7.055 1.00 76.12 177 HIS A O 1
ATOM 1443 N N . SER A 1 178 ? 16.173 0.068 -6.716 1.00 77.88 178 SER A N 1
ATOM 1444 C CA . SER A 1 178 ? 14.968 0.877 -6.638 1.00 77.88 178 SER A CA 1
ATOM 1445 C C . SER A 1 178 ? 15.057 1.857 -5.470 1.00 77.88 178 SER A C 1
ATOM 1447 O O . SER A 1 178 ? 15.425 1.513 -4.339 1.00 77.88 178 SER A O 1
ATOM 1449 N N . THR A 1 179 ? 14.706 3.111 -5.734 1.00 73.62 179 THR A N 1
ATOM 1450 C CA . THR A 1 179 ? 14.593 4.111 -4.679 1.00 73.62 179 THR A CA 1
ATOM 1451 C C . THR A 1 179 ? 13.351 3.828 -3.850 1.00 73.62 179 THR A C 1
ATOM 1453 O O . THR A 1 179 ? 12.278 3.546 -4.375 1.00 73.62 179 THR A O 1
ATOM 1456 N N . VAL A 1 180 ? 13.485 3.906 -2.525 1.00 76.88 180 VAL A N 1
ATOM 1457 C CA . VAL A 1 180 ? 12.317 3.768 -1.657 1.00 76.88 180 VAL A CA 1
ATOM 1458 C C . VAL A 1 180 ? 11.399 4.964 -1.886 1.00 76.88 180 VAL A C 1
ATOM 1460 O O . VAL A 1 180 ? 11.823 6.115 -1.737 1.00 76.88 180 VAL A O 1
ATOM 1463 N N . ASN A 1 181 ? 10.137 4.695 -2.212 1.00 84.44 181 ASN A N 1
ATOM 1464 C CA . ASN A 1 181 ? 9.164 5.750 -2.427 1.00 84.44 181 ASN A CA 1
ATOM 1465 C C . ASN A 1 181 ? 8.823 6.463 -1.103 1.00 84.44 181 ASN A C 1
ATOM 1467 O O . ASN A 1 181 ? 8.217 5.890 -0.193 1.00 84.44 181 ASN A O 1
ATOM 1471 N N . LYS A 1 182 ? 9.229 7.734 -0.996 1.00 91.88 182 LYS A N 1
ATOM 1472 C CA . LYS A 1 182 ? 9.060 8.552 0.216 1.00 91.88 182 LYS A CA 1
ATOM 1473 C C . LYS A 1 182 ? 7.590 8.811 0.545 1.00 91.88 182 LYS A C 1
ATOM 1475 O O . LYS A 1 182 ? 7.240 8.830 1.722 1.00 91.88 182 LYS A O 1
ATOM 1480 N N . ASP A 1 183 ? 6.746 8.963 -0.472 1.00 93.56 183 ASP A N 1
ATOM 1481 C CA . ASP A 1 183 ? 5.316 9.214 -0.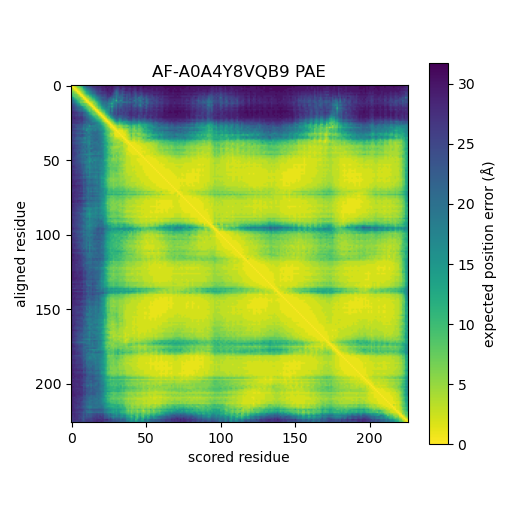299 1.00 93.56 183 ASP A CA 1
ATOM 1482 C C . ASP A 1 183 ? 4.605 7.977 0.264 1.00 93.56 183 ASP A C 1
ATOM 1484 O O . ASP A 1 183 ? 3.856 8.083 1.232 1.00 93.56 183 ASP A O 1
ATOM 1488 N N . ALA A 1 184 ? 4.915 6.782 -0.250 1.00 92.94 184 ALA A N 1
ATOM 1489 C CA . ALA A 1 184 ? 4.388 5.528 0.292 1.00 92.94 184 ALA A CA 1
ATOM 1490 C C . ALA A 1 184 ? 4.803 5.306 1.754 1.00 92.94 184 ALA A C 1
ATOM 1492 O O . ALA A 1 184 ? 3.975 4.929 2.586 1.00 92.94 184 ALA A O 1
ATOM 1493 N N . LEU A 1 185 ? 6.060 5.605 2.101 1.00 94.25 185 LEU A N 1
ATOM 1494 C CA . LEU A 1 185 ? 6.522 5.559 3.490 1.00 94.25 185 LEU A CA 1
ATOM 1495 C C . LEU A 1 185 ? 5.779 6.556 4.386 1.00 94.25 185 LEU A C 1
ATOM 1497 O O . LEU A 1 185 ? 5.397 6.202 5.503 1.00 94.25 185 LEU A O 1
ATOM 1501 N N . ALA A 1 186 ? 5.578 7.788 3.916 1.00 96.69 186 ALA A N 1
ATOM 1502 C CA . ALA A 1 186 ? 4.880 8.822 4.669 1.00 96.69 186 ALA A CA 1
ATOM 1503 C C . ALA A 1 186 ? 3.411 8.446 4.920 1.00 96.69 186 ALA A C 1
ATOM 1505 O O . ALA A 1 186 ? 2.937 8.569 6.051 1.00 96.69 186 ALA A O 1
ATOM 1506 N N . VAL A 1 187 ? 2.725 7.886 3.916 1.00 97.75 187 VAL A N 1
ATOM 1507 C CA . VAL A 1 187 ? 1.367 7.341 4.063 1.00 97.75 187 VAL A CA 1
ATOM 1508 C C . VAL A 1 187 ? 1.342 6.220 5.103 1.00 97.75 187 VAL A C 1
ATOM 1510 O O . VAL A 1 187 ? 0.556 6.283 6.048 1.00 97.75 187 VAL A O 1
ATOM 1513 N N . CYS A 1 188 ? 2.227 5.223 4.997 1.00 96.88 188 CYS A N 1
ATOM 1514 C CA . CYS A 1 188 ? 2.295 4.124 5.965 1.00 96.88 188 CYS A CA 1
ATOM 1515 C C . CYS A 1 188 ? 2.568 4.617 7.393 1.00 96.88 188 CYS A C 1
ATOM 1517 O O . CYS A 1 188 ? 1.964 4.112 8.342 1.00 96.88 188 CYS A O 1
ATOM 1519 N N . LYS A 1 189 ? 3.432 5.625 7.553 1.00 97.19 189 LYS A N 1
ATOM 1520 C CA . LYS A 1 189 ? 3.712 6.254 8.847 1.00 97.19 189 LYS A CA 1
ATOM 1521 C C . LYS A 1 189 ? 2.477 6.957 9.413 1.00 97.19 189 LYS A C 1
ATOM 1523 O O . LYS A 1 189 ? 2.135 6.722 10.567 1.00 97.19 189 LYS A O 1
ATOM 1528 N N . ALA A 1 190 ? 1.783 7.763 8.613 1.00 98.06 190 ALA A N 1
ATOM 1529 C CA . ALA A 1 190 ? 0.560 8.436 9.042 1.00 98.06 190 ALA A CA 1
ATOM 1530 C C . ALA A 1 190 ? -0.538 7.432 9.440 1.00 98.06 190 ALA A C 1
ATOM 1532 O O . ALA A 1 190 ? -1.219 7.620 10.444 1.00 98.06 190 ALA A O 1
ATOM 1533 N N . LEU A 1 191 ? -0.671 6.317 8.715 1.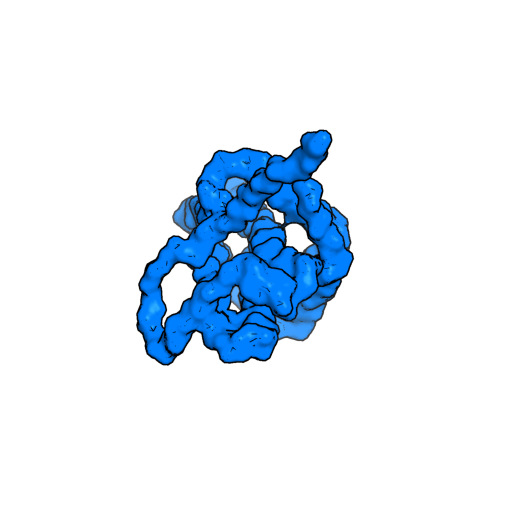00 97.94 191 LEU A N 1
ATOM 1534 C CA . LEU A 1 191 ? -1.593 5.239 9.082 1.00 97.94 191 LEU A CA 1
ATOM 1535 C C . LEU A 1 191 ? -1.207 4.559 10.405 1.00 97.94 191 LEU A C 1
ATOM 1537 O O . LEU A 1 191 ? -2.084 4.242 11.204 1.00 97.94 191 LEU A O 1
ATOM 1541 N N . GLN A 1 192 ? 0.089 4.357 10.662 1.00 96.69 192 GLN A N 1
ATOM 1542 C CA . GLN A 1 192 ? 0.579 3.854 11.952 1.00 96.69 192 GLN A CA 1
ATOM 1543 C C . GLN A 1 192 ? 0.277 4.823 13.105 1.00 96.69 192 GLN A C 1
ATOM 1545 O O . GLN A 1 192 ? -0.078 4.379 14.193 1.00 96.69 192 GLN A O 1
ATOM 1550 N N . GLU A 1 193 ? 0.358 6.136 12.871 1.00 96.94 193 GLU A N 1
ATOM 1551 C CA . GLU A 1 193 ? -0.048 7.143 13.862 1.00 96.94 193 GLU A CA 1
ATOM 1552 C C . GLU A 1 193 ? -1.547 7.039 14.198 1.00 96.94 193 GLU A C 1
ATOM 1554 O O . GLU A 1 193 ? -1.911 7.144 15.367 1.00 96.94 193 GLU A O 1
ATOM 1559 N N . ILE A 1 194 ? -2.408 6.763 13.207 1.00 96.62 194 ILE A N 1
ATOM 1560 C CA . ILE A 1 194 ? -3.849 6.533 13.428 1.00 96.62 194 ILE A CA 1
ATOM 1561 C C . ILE A 1 194 ? -4.093 5.218 14.182 1.00 96.62 194 ILE A C 1
ATOM 1563 O O . ILE A 1 194 ? -4.919 5.179 15.091 1.00 96.62 194 ILE A O 1
ATOM 1567 N N . ALA A 1 195 ? -3.375 4.143 13.839 1.00 95.69 195 ALA A N 1
ATOM 1568 C CA . ALA A 1 195 ? -3.504 2.854 14.524 1.00 95.69 195 ALA A CA 1
ATOM 1569 C C . ALA A 1 195 ? -3.071 2.915 15.999 1.00 95.69 195 ALA A C 1
ATOM 1571 O O . ALA A 1 195 ? -3.577 2.155 16.829 1.00 95.69 195 ALA A O 1
ATOM 1572 N N . GLY A 1 196 ? -2.142 3.816 16.337 1.00 94.25 196 GLY A N 1
ATOM 1573 C CA . GLY A 1 196 ? -1.681 4.041 17.701 1.00 94.25 196 GLY A CA 1
ATOM 1574 C C . GLY A 1 196 ? -1.114 2.769 18.334 1.00 94.25 196 GLY A C 1
ATOM 1575 O O . GLY A 1 196 ? -0.110 2.219 17.877 1.00 94.25 196 GLY A O 1
ATOM 1576 N N . ASN A 1 197 ? -1.762 2.303 19.402 1.00 93.31 197 ASN A N 1
ATOM 1577 C CA . ASN A 1 197 ? -1.330 1.124 20.157 1.00 93.31 197 ASN A CA 1
ATOM 1578 C C . ASN A 1 197 ? -1.904 -0.199 19.626 1.00 93.31 197 ASN A C 1
ATOM 1580 O O . ASN A 1 197 ? -1.499 -1.256 20.102 1.00 93.31 197 ASN A O 1
ATOM 1584 N N . TYR A 1 198 ? -2.817 -0.166 18.651 1.00 94.06 198 TYR A N 1
ATOM 1585 C CA . TYR A 1 198 ? -3.458 -1.365 18.109 1.00 94.06 198 TYR A CA 1
ATOM 1586 C C . TYR A 1 198 ? -2.599 -1.978 17.006 1.00 94.06 198 TYR A C 1
ATOM 1588 O O . TYR A 1 198 ? -2.866 -1.787 15.818 1.00 94.06 198 TYR A O 1
ATOM 1596 N N . LYS A 1 199 ? -1.533 -2.676 17.409 1.00 92.88 199 LYS A N 1
ATOM 1597 C CA . LYS A 1 199 ? -0.494 -3.228 16.537 1.00 92.88 199 LYS A CA 1
ATOM 1598 C C . LYS A 1 199 ? -0.651 -4.725 16.334 1.00 92.88 199 LYS A C 1
ATOM 1600 O O . LYS A 1 199 ? -0.567 -5.490 17.282 1.00 92.88 199 LYS A O 1
ATOM 1605 N N . ILE A 1 200 ? -0.797 -5.136 15.078 1.00 93.00 200 ILE A N 1
ATOM 1606 C CA . ILE A 1 200 ? -0.714 -6.545 14.681 1.00 93.00 200 ILE A CA 1
ATOM 1607 C C . ILE A 1 200 ? 0.449 -6.759 13.718 1.00 93.00 200 ILE A C 1
ATOM 1609 O O . ILE A 1 200 ? 0.867 -5.849 12.999 1.00 93.00 200 ILE A O 1
ATOM 1613 N N . SER A 1 201 ? 0.969 -7.983 13.689 1.00 90.25 201 SER A N 1
ATOM 1614 C CA . SER A 1 201 ? 1.954 -8.367 12.683 1.00 90.25 201 SER A CA 1
ATOM 1615 C C . SER A 1 201 ? 1.272 -8.550 11.329 1.00 90.25 201 SER A C 1
ATOM 1617 O O . SER A 1 201 ? 0.373 -9.375 11.189 1.00 90.25 201 SER A O 1
ATOM 1619 N N . ILE A 1 202 ? 1.739 -7.832 10.307 1.00 88.50 202 ILE A N 1
ATOM 1620 C CA . ILE A 1 202 ? 1.339 -8.078 8.910 1.00 88.50 202 ILE A CA 1
ATOM 1621 C C . ILE A 1 202 ? 2.096 -9.255 8.282 1.00 88.50 202 ILE A C 1
ATOM 1623 O O . ILE A 1 202 ? 1.734 -9.713 7.206 1.00 88.50 202 ILE A O 1
ATOM 1627 N N . HIS A 1 203 ? 3.119 -9.781 8.962 1.00 87.94 203 HIS A N 1
ATOM 1628 C CA . HIS A 1 203 ? 3.966 -10.867 8.465 1.00 87.94 203 HIS A CA 1
ATOM 1629 C C . HIS A 1 203 ? 3.499 -12.255 8.919 1.00 87.94 203 HIS A C 1
ATOM 1631 O O . HIS A 1 203 ? 4.269 -13.219 8.879 1.00 87.94 203 HIS A O 1
ATOM 1637 N N . THR A 1 204 ? 2.250 -12.393 9.369 1.00 89.00 204 THR A N 1
ATOM 1638 C CA . THR A 1 204 ? 1.708 -13.721 9.664 1.00 89.00 204 THR A CA 1
ATOM 1639 C C . THR A 1 204 ? 1.632 -14.544 8.381 1.00 89.00 204 THR A C 1
ATOM 1641 O O . THR A 1 204 ? 1.437 -14.019 7.282 1.00 89.00 204 THR A O 1
ATOM 1644 N N . ARG A 1 205 ? 1.759 -15.870 8.506 1.00 88.81 205 ARG A N 1
ATOM 1645 C CA . ARG A 1 205 ? 1.682 -16.783 7.355 1.00 88.81 205 ARG A CA 1
ATOM 1646 C C . ARG A 1 205 ? 0.402 -16.567 6.542 1.00 88.81 205 ARG A C 1
ATOM 1648 O O . ARG A 1 205 ? 0.456 -16.609 5.316 1.00 88.81 205 ARG A O 1
ATOM 1655 N N . ILE A 1 206 ? -0.725 -16.337 7.214 1.00 89.50 206 ILE A N 1
ATOM 1656 C CA . ILE A 1 206 ? -2.037 -16.174 6.579 1.00 89.50 206 ILE A CA 1
ATOM 1657 C C . ILE A 1 206 ? -2.100 -14.855 5.798 1.00 89.50 206 ILE A C 1
ATOM 1659 O O . ILE A 1 206 ? -2.442 -14.881 4.617 1.00 89.50 206 ILE A O 1
ATOM 1663 N N . ILE A 1 207 ? -1.704 -13.730 6.409 1.00 90.81 207 ILE A N 1
ATOM 1664 C CA . ILE A 1 207 ? -1.701 -12.417 5.743 1.00 90.81 207 ILE A CA 1
ATOM 1665 C C . ILE A 1 207 ? -0.735 -12.433 4.554 1.00 90.81 207 ILE A C 1
ATOM 1667 O O . ILE A 1 207 ? -1.134 -12.105 3.439 1.00 90.81 207 ILE A O 1
ATOM 1671 N N . ASN A 1 208 ? 0.492 -12.925 4.747 1.00 88.69 208 ASN A N 1
ATOM 1672 C CA . ASN A 1 208 ? 1.473 -13.054 3.668 1.00 88.69 208 ASN A CA 1
ATOM 1673 C C . ASN A 1 208 ? 0.957 -13.919 2.510 1.00 88.69 208 ASN A C 1
ATOM 1675 O O . ASN A 1 208 ? 1.206 -13.609 1.348 1.00 88.69 208 ASN A O 1
ATOM 1679 N N . THR A 1 209 ? 0.243 -15.009 2.806 1.00 89.25 209 THR A N 1
ATOM 1680 C CA . THR A 1 209 ? -0.332 -15.871 1.763 1.00 89.25 209 THR A CA 1
ATOM 1681 C C . THR A 1 209 ? -1.428 -15.138 0.994 1.00 89.25 209 THR A C 1
ATOM 1683 O O . THR A 1 209 ? -1.400 -15.142 -0.233 1.00 89.25 209 THR A O 1
ATOM 1686 N N . ALA A 1 210 ? -2.346 -14.457 1.686 1.00 91.44 210 ALA A N 1
ATOM 1687 C CA . ALA A 1 210 ? -3.413 -13.688 1.046 1.00 91.44 210 ALA A CA 1
ATOM 1688 C C . ALA A 1 210 ? -2.855 -12.578 0.136 1.00 91.44 210 ALA A C 1
ATOM 1690 O O . ALA A 1 210 ? -3.280 -12.440 -1.010 1.00 91.44 210 ALA A O 1
ATOM 1691 N N . VAL A 1 211 ? -1.834 -11.850 0.598 1.00 90.69 211 VAL A N 1
ATOM 1692 C CA . VAL A 1 211 ? -1.163 -10.817 -0.204 1.00 90.69 211 VAL A CA 1
ATOM 1693 C C . VAL A 1 211 ? -0.448 -11.413 -1.421 1.00 90.69 211 VAL A C 1
ATOM 1695 O O . VAL A 1 211 ? -0.543 -10.867 -2.518 1.00 90.69 211 VAL A O 1
ATOM 1698 N N . LYS A 1 212 ? 0.208 -12.571 -1.279 1.00 87.00 212 LYS A N 1
ATOM 1699 C CA . LYS A 1 212 ? 0.831 -13.269 -2.416 1.00 87.00 212 LYS A CA 1
ATOM 1700 C C . LYS A 1 212 ? -0.186 -13.730 -3.455 1.00 87.00 212 LYS A C 1
ATOM 1702 O O . LYS A 1 212 ? 0.106 -13.639 -4.640 1.00 87.00 212 LYS A O 1
ATOM 1707 N N . VAL A 1 213 ? -1.368 -14.196 -3.046 1.00 87.88 213 VAL A N 1
ATOM 1708 C CA . VAL A 1 213 ? -2.437 -14.589 -3.984 1.00 87.88 213 VAL A CA 1
ATOM 1709 C C . VAL A 1 213 ? -2.915 -13.386 -4.801 1.00 87.88 213 VAL A C 1
ATOM 1711 O O . VAL A 1 213 ? -3.020 -13.489 -6.025 1.00 87.88 213 VAL A O 1
ATOM 1714 N N . ILE A 1 214 ? -3.113 -12.232 -4.151 1.00 87.06 214 ILE A N 1
ATOM 1715 C CA . ILE A 1 214 ? -3.382 -10.956 -4.834 1.00 87.06 214 ILE A CA 1
ATOM 1716 C C . ILE A 1 214 ? -2.258 -10.665 -5.838 1.00 87.06 214 ILE A C 1
ATOM 1718 O O . ILE A 1 214 ? -2.509 -10.406 -7.011 1.00 87.06 214 ILE A O 1
ATOM 1722 N N . GLY A 1 215 ? -1.014 -10.803 -5.391 1.00 79.19 215 GLY A N 1
ATOM 1723 C CA . GLY A 1 215 ? 0.192 -10.658 -6.188 1.00 79.19 215 GLY A CA 1
ATOM 1724 C C . GLY A 1 215 ? 0.297 -11.539 -7.437 1.00 79.19 215 GLY A C 1
ATOM 1725 O O . GLY A 1 215 ? 0.664 -11.054 -8.500 1.00 79.19 215 GLY A O 1
ATOM 1726 N N . ILE A 1 216 ? -0.046 -12.823 -7.337 1.00 80.19 216 ILE A N 1
ATOM 1727 C CA . ILE A 1 216 ? -0.001 -13.767 -8.465 1.00 80.19 216 ILE A CA 1
ATOM 1728 C C . ILE A 1 216 ? -1.043 -13.391 -9.520 1.00 80.19 216 ILE A C 1
ATOM 1730 O O . ILE A 1 216 ? -0.766 -13.426 -10.717 1.00 80.19 216 ILE A O 1
ATOM 1734 N N . LYS A 1 217 ? -2.248 -12.992 -9.095 1.00 77.75 217 LYS A N 1
ATOM 1735 C CA . LYS A 1 217 ? -3.281 -12.523 -10.030 1.00 77.75 217 LYS A CA 1
ATOM 1736 C C . LYS A 1 217 ? -2.844 -11.290 -10.810 1.00 77.75 217 LYS A C 1
ATOM 1738 O O . LYS A 1 217 ? -3.247 -11.127 -11.956 1.00 77.75 217 LYS A O 1
ATOM 1743 N N . ILE A 1 218 ? -2.028 -10.454 -10.184 1.00 70.88 218 ILE A N 1
ATOM 1744 C CA . ILE A 1 218 ? -1.453 -9.248 -10.768 1.00 70.88 218 ILE A CA 1
ATOM 1745 C C . ILE A 1 218 ? -0.350 -9.575 -11.775 1.00 70.88 218 ILE A C 1
ATOM 1747 O O . ILE A 1 218 ? -0.355 -9.020 -12.869 1.00 70.88 218 ILE A O 1
ATOM 1751 N N . ASP A 1 219 ? 0.547 -10.508 -11.443 1.00 67.75 219 ASP A N 1
ATOM 1752 C CA . ASP A 1 219 ? 1.593 -10.976 -12.364 1.00 67.75 219 ASP A CA 1
ATOM 1753 C C . ASP A 1 219 ? 0.989 -11.567 -13.661 1.00 67.75 219 ASP A C 1
ATOM 1755 O O . ASP A 1 219 ? 1.623 -11.527 -14.719 1.00 67.75 219 ASP A O 1
ATOM 1759 N N . ASN A 1 220 ? -0.252 -12.062 -13.588 1.00 70.75 220 ASN A N 1
ATOM 1760 C CA . ASN A 1 220 ? -1.029 -12.600 -14.709 1.00 70.75 220 ASN A CA 1
ATOM 1761 C C . ASN A 1 220 ? -1.904 -11.555 -15.435 1.00 70.75 220 ASN A C 1
ATOM 1763 O O . ASN A 1 220 ? -2.673 -11.919 -16.327 1.00 70.75 220 ASN A O 1
ATOM 1767 N N . MET A 1 221 ? -1.853 -10.272 -15.058 1.00 66.38 221 MET A N 1
ATOM 1768 C CA . MET A 1 221 ? -2.551 -9.222 -15.803 1.00 66.38 221 MET A CA 1
ATOM 1769 C C . MET A 1 221 ? -1.743 -8.824 -17.038 1.00 66.38 221 MET A C 1
ATOM 1771 O O . MET A 1 221 ? -0.581 -8.439 -16.934 1.00 66.38 221 MET A O 1
ATOM 1775 N N . ASN A 1 222 ? -2.389 -8.865 -18.205 1.00 57.88 222 ASN A N 1
ATOM 1776 C CA . ASN A 1 222 ? -1.852 -8.243 -19.410 1.00 57.88 222 ASN A CA 1
ATOM 1777 C C . ASN A 1 222 ? -1.954 -6.723 -19.254 1.00 57.88 222 ASN A C 1
ATOM 1779 O O . ASN A 1 222 ? -3.055 -6.166 -19.260 1.00 57.88 222 ASN A O 1
ATOM 1783 N N . PHE A 1 223 ? -0.808 -6.064 -19.092 1.00 54.03 223 PHE A N 1
ATOM 1784 C CA . PHE A 1 223 ? -0.695 -4.615 -19.207 1.00 54.03 223 PHE A CA 1
ATOM 1785 C C . PHE A 1 223 ? -0.668 -4.274 -20.696 1.00 54.03 223 PHE A C 1
ATOM 1787 O O . PHE A 1 223 ? 0.397 -4.218 -21.303 1.00 54.03 223 PHE A O 1
ATOM 1794 N N . ASN A 1 224 ? -1.843 -4.113 -21.304 1.00 42.22 224 ASN A N 1
ATOM 1795 C CA . ASN A 1 224 ? -1.919 -3.547 -22.645 1.00 42.22 224 ASN A CA 1
ATOM 1796 C C . ASN A 1 224 ? -1.722 -2.032 -22.514 1.00 42.22 224 ASN A C 1
ATOM 1798 O O . ASN A 1 224 ? -2.548 -1.348 -21.909 1.00 42.22 224 ASN A O 1
ATOM 1802 N N . CYS A 1 225 ? -0.602 -1.530 -23.026 1.00 34.53 225 CYS A N 1
ATOM 1803 C CA . CYS A 1 225 ? -0.443 -0.114 -23.322 1.00 34.53 225 CYS A CA 1
ATOM 1804 C C . CYS A 1 225 ? -0.985 0.102 -24.737 1.00 34.53 225 CYS A C 1
ATOM 1806 O O . CYS A 1 225 ? -0.306 -0.273 -25.692 1.00 34.53 225 CYS A O 1
ATOM 1808 N N . ASP A 1 226 ? -2.201 0.636 -24.845 1.00 31.70 226 ASP A N 1
ATOM 1809 C CA . ASP A 1 226 ? -2.690 1.234 -26.092 1.00 31.70 226 ASP A CA 1
ATOM 1810 C C . ASP A 1 226 ? -2.115 2.653 -26.248 1.00 31.70 226 ASP A C 1
ATOM 1812 O O . ASP A 1 226 ? -2.079 3.396 -25.232 1.00 31.70 226 ASP A O 1
#

pLDDT: mean 80.21, std 20.0, range [25.14, 98.06]

Secondary structure (DSSP, 8-state):
--------------------S---PPPP--HHHHHTTS-HHHHHHHHHHHHHHHHHHHHHHHHHHHHHHHTT-S-HHHHHHHHHHHHHHHHHHHTS--HHHHHHHHHHHHHHHHHHHHHHHHHHHHHHHHHHHH-TT-S-HHHHHHHHHHHHHHHHHHHHHHHHHHHHHHHHTS---PPP-HHHHHHHHHHHHHHTT----TTSHHHHHHHHHHHHHHHT------

Nearest PDB structures (foldseek):
  8jw0-assembly1_l  TM=3.248E-01  e=6.345E+00  Amphidinium carterae
  1i4d-assembly1_B  TM=2.533E-01  e=6.057E+00  Homo sapiens

Foldseek 3Di:
DDDDPPPDDDFADPDDDDDDDDDPPADDDDPVLCVVQDPPLRVCCLLQVLVLLLLLLLVLLQVLLVVCVVVVPPLVPLSVLSVVLSVVSVCNRRVHPDPVVVVVSVVSSVVLCVQCVVLLVQLLVVQLVQLCVVPVPDPPSSSLSSLLSSVLSNVVSQVVQVVVQVVCCVRSVGHHHDDRRPSSVSSNVSSCVVCPPSDDDCPDPSNNVSSVVSVVVSSPDPPDDD